Protein AF-0000000065821655 (afdb_homodimer)

Radius of gyration: 26.46 Å; Cα contacts (8 Å, |Δi|>4): 472; chains: 2; bounding box: 82×73×40 Å

GO terms:
  GO:0005576 extracellular region (C, EXP)

Structure (mmCIF, N/CA/C/O backbone):
data_AF-0000000065821655-model_v1
#
loop_
_entity.id
_entity.type
_entity.pdbx_description
1 polymer Conopressin-conophysin
#
loop_
_atom_site.group_PDB
_atom_site.id
_atom_site.type_symbol
_atom_site.label_atom_id
_atom_site.label_alt_id
_atom_site.label_comp_id
_atom_site.label_asym_id
_atom_site.label_entity_id
_atom_site.label_seq_id
_atom_site.pdbx_PDB_ins_code
_atom_site.Cartn_x
_atom_site.Cartn_y
_atom_site.Cartn_z
_atom_site.occupancy
_atom_site.B_iso_or_equiv
_atom_site.auth_seq_id
_atom_site.auth_comp_id
_atom_site.auth_asym_id
_atom_site.auth_atom_id
_atom_site.pdbx_PDB_model_num
ATOM 1 N N . MET A 1 1 ? -68.562 4.75 9.422 1 30.3 1 MET A N 1
ATOM 2 C CA . MET A 1 1 ? -67.375 4.035 9.93 1 30.3 1 MET A CA 1
ATOM 3 C C . MET A 1 1 ? -66.312 3.979 8.875 1 30.3 1 MET A C 1
ATOM 5 O O . MET A 1 1 ? -65.25 3.41 9.125 1 30.3 1 MET A O 1
ATOM 9 N N . THR A 1 2 ? -66.5 4.43 7.652 1 43.16 2 THR A N 1
ATOM 10 C CA . THR A 1 2 ? -65.625 4.098 6.578 1 43.16 2 THR A CA 1
ATOM 11 C C . THR A 1 2 ? -64.438 5.078 6.547 1 43.16 2 THR A C 1
ATOM 13 O O . THR A 1 2 ? -63.469 4.883 5.797 1 43.16 2 THR A O 1
ATOM 16 N N . ARG A 1 3 ? -64.625 6.242 7.199 1 43.28 3 ARG A N 1
ATOM 17 C CA . ARG A 1 3 ? -63.562 7.242 6.992 1 43.28 3 ARG A CA 1
ATOM 18 C C . ARG A 1 3 ? -62.312 6.895 7.777 1 43.28 3 ARG A C 1
ATOM 20 O O . ARG A 1 3 ? -61.312 7.621 7.727 1 43.28 3 ARG A O 1
ATOM 27 N N . SER A 1 4 ? -62.375 5.809 8.625 1 43.66 4 SER A N 1
ATOM 28 C CA . SER A 1 4 ? -61.281 5.676 9.578 1 43.66 4 SER A CA 1
ATOM 29 C C . SER A 1 4 ? -60.094 4.957 8.961 1 43.66 4 SER A C 1
ATOM 31 O O . SER A 1 4 ? -59 4.961 9.516 1 43.66 4 SER A O 1
ATOM 33 N N . ALA A 1 5 ? -60.312 4.258 7.824 1 49.78 5 ALA A N 1
ATOM 34 C CA . ALA A 1 5 ? -59.25 3.377 7.379 1 49.78 5 ALA A CA 1
ATOM 35 C C . ALA A 1 5 ? -58.156 4.16 6.629 1 49.78 5 ALA A C 1
ATOM 37 O O . ALA A 1 5 ? -57.031 3.707 6.52 1 49.78 5 ALA A O 1
ATOM 38 N N . MET A 1 6 ? -58.562 5.219 5.938 1 48.69 6 MET A N 1
ATOM 39 C CA . MET A 1 6 ? -57.625 5.898 5.078 1 48.69 6 MET A CA 1
ATOM 40 C C . MET A 1 6 ? -56.594 6.672 5.906 1 48.69 6 MET A C 1
ATOM 42 O O . MET A 1 6 ? -55.531 7.039 5.402 1 48.69 6 MET A O 1
ATOM 46 N N . GLN A 1 7 ? -56.969 6.895 7.234 1 53.97 7 GLN A N 1
ATOM 47 C CA . GLN A 1 7 ? -56.125 7.797 8 1 53.97 7 GLN A CA 1
ATOM 48 C C . GLN A 1 7 ? -54.906 7.074 8.531 1 53.97 7 GLN A C 1
ATOM 50 O O . GLN A 1 7 ? -53.875 7.699 8.781 1 53.97 7 GLN A O 1
ATOM 55 N N . MET A 1 8 ? -55 5.703 8.578 1 58.31 8 MET A N 1
ATOM 56 C CA . MET A 1 8 ? -53.844 5.027 9.211 1 58.31 8 MET A CA 1
ATOM 57 C C . MET A 1 8 ? -52.656 4.949 8.258 1 58.31 8 MET A C 1
ATOM 59 O O . MET A 1 8 ? -51.531 4.871 8.703 1 58.31 8 MET A O 1
ATOM 63 N N . GLY A 1 9 ? -53.094 5.043 6.98 1 58.16 9 GLY A N 1
ATOM 64 C CA . GLY A 1 9 ? -52.031 4.859 6.02 1 58.16 9 GLY A CA 1
ATOM 65 C C . GLY A 1 9 ? -51.094 6.055 5.93 1 58.16 9 GLY A C 1
ATOM 66 O O . GLY A 1 9 ? -49.875 5.891 5.777 1 58.16 9 GLY A O 1
ATOM 67 N N . ARG A 1 10 ? -51.656 7.25 6.078 1 64.19 10 ARG A N 1
ATOM 68 C CA . ARG A 1 10 ? -50.875 8.453 5.895 1 64.19 10 ARG A CA 1
ATOM 69 C C . ARG A 1 10 ? -49.938 8.68 7.078 1 64.19 10 ARG A C 1
ATOM 71 O O . ARG A 1 10 ? -48.781 9.055 6.902 1 64.19 10 ARG A O 1
ATOM 78 N N . LEU A 1 11 ? -50.312 8.203 8.312 1 66.5 11 LEU A N 1
ATOM 79 C CA . LEU A 1 11 ? -49.5 8.422 9.5 1 66.5 11 LEU A CA 1
ATOM 80 C C . LEU A 1 11 ? -48.344 7.453 9.539 1 66.5 11 LEU A C 1
ATOM 82 O O . LEU A 1 11 ? -47.219 7.84 9.898 1 66.5 11 LEU A O 1
ATOM 86 N N . THR A 1 12 ? -48.625 6.242 9.016 1 66.62 12 THR A N 1
ATOM 87 C CA . THR A 1 12 ? -47.531 5.262 8.992 1 66.62 12 THR A CA 1
ATOM 88 C C . THR A 1 12 ? -46.531 5.605 7.91 1 66.62 12 THR A C 1
ATOM 90 O O . THR A 1 12 ? -45.312 5.402 8.094 1 66.62 12 THR A O 1
ATOM 93 N N . LEU A 1 13 ? -47.062 6.258 6.828 1 64.12 13 LEU A N 1
ATOM 94 C CA . LEU A 1 13 ? -46.125 6.637 5.754 1 64.12 13 LEU A CA 1
ATOM 95 C C . LEU A 1 13 ? -45.25 7.801 6.18 1 64.12 13 LEU A C 1
ATOM 97 O O . LEU A 1 13 ? -44.031 7.797 5.91 1 64.12 13 LEU A O 1
ATOM 101 N N . VAL A 1 14 ? -45.75 8.797 6.961 1 69.69 14 VAL A N 1
ATOM 102 C CA . VAL A 1 14 ? -45 9.945 7.426 1 69.69 14 VAL A CA 1
ATOM 103 C C . VAL A 1 14 ? -43.969 9.492 8.484 1 69.69 14 VAL A C 1
ATOM 105 O O . VAL A 1 14 ? -42.812 9.922 8.469 1 69.69 14 VAL A O 1
ATOM 108 N N . LEU A 1 15 ? -44.375 8.516 9.266 1 69.06 15 LEU A N 1
ATOM 109 C CA . LEU A 1 15 ? -43.469 8.031 10.297 1 69.06 15 LEU A CA 1
ATOM 110 C C . LEU A 1 15 ? -42.312 7.234 9.688 1 69.06 15 LEU A C 1
ATOM 112 O O . LEU A 1 15 ? -41.188 7.352 10.125 1 69.06 15 LEU A O 1
ATOM 116 N N . CYS A 1 16 ? -42.625 6.496 8.625 1 64.62 16 CYS A N 1
ATOM 117 C CA . CYS A 1 16 ? -41.625 5.715 7.941 1 64.62 16 CYS A CA 1
ATOM 118 C C . CYS A 1 16 ? -40.625 6.621 7.203 1 64.62 16 CYS A C 1
ATOM 120 O O . CYS A 1 16 ? -39.438 6.379 7.211 1 64.62 16 CYS A O 1
ATOM 122 N N . LEU A 1 17 ? -41.188 7.711 6.594 1 65.38 17 LEU A N 1
ATOM 123 C CA . LEU A 1 17 ? -40.344 8.664 5.895 1 65.38 17 LEU A CA 1
ATOM 124 C C . LEU A 1 17 ? -39.438 9.422 6.875 1 65.38 17 LEU A C 1
ATOM 126 O O . LEU A 1 17 ? -38.281 9.648 6.609 1 65.38 17 LEU A O 1
ATOM 130 N N . LEU A 1 18 ? -39.969 9.688 8.078 1 65.88 18 LEU A N 1
ATOM 131 C CA . LEU A 1 18 ? -39.156 10.375 9.094 1 65.88 18 LEU A CA 1
ATOM 132 C C . LEU A 1 18 ? -38.062 9.461 9.641 1 65.88 18 LEU A C 1
ATOM 134 O O . LEU A 1 18 ? -36.938 9.906 9.852 1 65.88 18 LEU A O 1
ATOM 138 N N . LEU A 1 19 ? -38.375 8.188 9.719 1 61.69 19 LEU A N 1
ATOM 139 C CA . LEU A 1 19 ? -37.344 7.258 10.195 1 61.69 19 LEU A CA 1
ATOM 140 C C . LEU A 1 19 ? -36.25 7.094 9.156 1 61.69 19 LEU A C 1
ATOM 142 O O . LEU A 1 19 ? -35.062 7.004 9.508 1 61.69 19 LEU A O 1
ATOM 146 N N . LEU A 1 20 ? -36.625 7.137 7.848 1 60.34 20 LEU A N 1
ATOM 147 C CA . LEU A 1 20 ? -35.625 7.023 6.789 1 60.34 20 LEU A CA 1
ATOM 148 C C . LEU A 1 20 ? -34.719 8.234 6.777 1 60.34 20 LEU A C 1
ATOM 150 O O . LEU A 1 20 ? -33.5 8.102 6.566 1 60.34 20 LEU A O 1
ATOM 154 N N . LEU A 1 21 ? -35.219 9.445 7.078 1 59.84 21 LEU A N 1
ATOM 155 C CA . LEU A 1 21 ? -34.375 10.633 7.125 1 59.84 21 LEU A CA 1
ATOM 156 C C . LEU A 1 21 ? -33.438 10.586 8.32 1 59.84 21 LEU A C 1
ATOM 158 O O . LEU A 1 21 ? -32.281 11.008 8.219 1 59.84 21 LEU A O 1
ATOM 162 N N . LEU A 1 22 ? -33.812 9.984 9.422 1 56.25 22 LEU A N 1
ATOM 163 C CA . LEU A 1 22 ? -32.969 9.938 10.594 1 56.25 22 LEU A CA 1
ATOM 164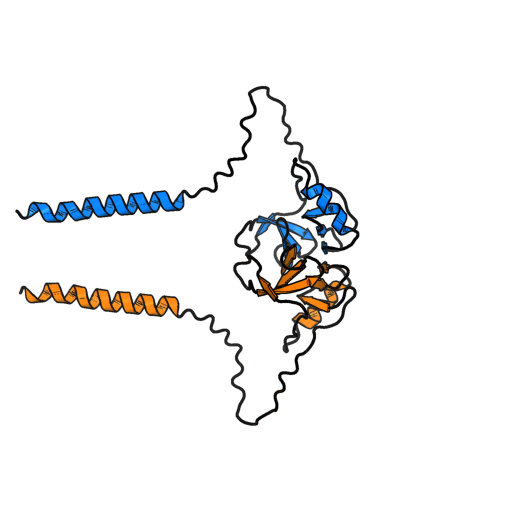 C C . LEU A 1 22 ? -31.797 8.984 10.375 1 56.25 22 LEU A C 1
ATOM 166 O O . LEU A 1 22 ? -30.688 9.211 10.875 1 56.25 22 LEU A O 1
ATOM 170 N N . LEU A 1 23 ? -32.031 7.871 9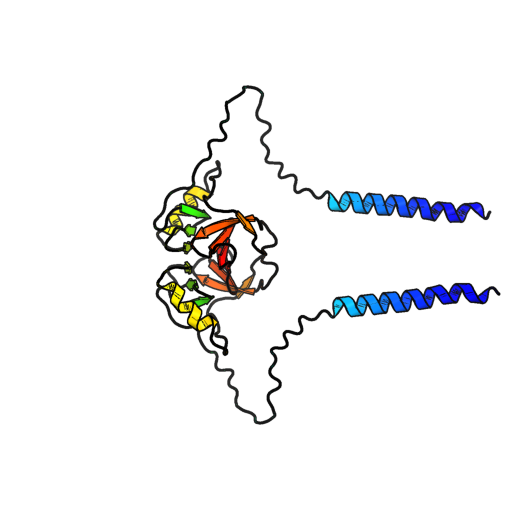.633 1 50.88 23 LEU A N 1
ATOM 171 C CA . LEU A 1 23 ? -30.953 6.914 9.43 1 50.88 23 LEU A CA 1
ATOM 172 C C . LEU A 1 23 ? -29.859 7.508 8.539 1 50.88 23 LEU A C 1
ATOM 174 O O . LEU A 1 23 ? -28.703 7.102 8.617 1 50.88 23 LEU A O 1
ATOM 178 N N . THR A 1 24 ? -30.172 8.422 7.594 1 46.88 24 THR A N 1
ATOM 179 C CA . THR A 1 24 ? -29.109 8.93 6.719 1 46.88 24 THR A CA 1
ATOM 180 C C . THR A 1 24 ? -28.234 9.938 7.449 1 46.88 24 THR A C 1
ATOM 182 O O . THR A 1 24 ? -27.141 10.258 6.996 1 46.88 24 THR A O 1
ATOM 185 N N . THR A 1 25 ? -28.797 10.594 8.453 1 44.75 25 THR A N 1
ATOM 186 C CA . THR A 1 25 ? -27.922 11.625 8.977 1 44.75 25 THR A CA 1
ATOM 187 C C . THR A 1 25 ? -26.859 11.023 9.898 1 44.75 25 THR A C 1
ATOM 189 O O . THR A 1 25 ? -27.016 11.055 11.125 1 44.75 25 THR A O 1
ATOM 192 N N . GLN A 1 26 ? -26.516 9.773 9.727 1 39.34 26 GLN A N 1
ATOM 193 C CA . GLN A 1 26 ? -25.406 9.375 10.578 1 39.34 26 GLN A CA 1
ATOM 194 C C . GLN A 1 26 ? -24.141 10.172 10.234 1 39.34 26 GLN A C 1
ATOM 196 O O . GLN A 1 26 ? -23.406 9.812 9.312 1 39.34 26 GLN A O 1
ATOM 201 N N . ALA A 1 27 ? -24.297 11.453 9.984 1 33.31 27 ALA A N 1
ATOM 202 C CA . ALA A 1 27 ? -23.047 12.18 9.789 1 33.31 27 ALA A CA 1
ATOM 203 C C . ALA A 1 27 ? -22.094 11.93 10.945 1 33.31 27 ALA A C 1
ATOM 205 O O . ALA A 1 27 ? -22.516 11.797 12.094 1 33.31 27 ALA A O 1
ATOM 206 N N . CYS A 1 28 ? -21.078 11.039 10.664 1 37.16 28 CYS A N 1
ATOM 207 C CA . CYS A 1 28 ? -19.891 10.969 11.516 1 37.16 28 CYS A CA 1
ATOM 208 C C . CYS A 1 28 ? -19.5 12.352 12.008 1 37.16 28 CYS A C 1
ATOM 210 O O . CYS A 1 28 ? -19.094 13.203 11.211 1 37.16 28 CYS A O 1
ATOM 212 N N . PHE A 1 29 ? -20.312 13.031 12.773 1 30.86 29 PHE A N 1
ATOM 213 C CA . PHE A 1 29 ? -19.828 14.234 13.445 1 30.86 29 PHE A CA 1
ATOM 214 C C . PHE A 1 29 ? -18.469 14.008 14.078 1 30.86 29 PHE A C 1
ATOM 216 O O . PHE A 1 29 ? -18.328 13.242 15.031 1 30.86 29 PHE A O 1
ATOM 223 N N . ILE A 1 30 ? -17.391 13.781 13.242 1 34.38 30 ILE A N 1
ATOM 224 C CA . ILE A 1 30 ? -16.109 13.93 13.922 1 34.38 30 ILE A CA 1
ATOM 225 C C . ILE A 1 30 ? -16.109 15.195 14.766 1 34.38 30 ILE A C 1
ATOM 227 O O . ILE A 1 30 ? -16.422 16.281 14.266 1 34.38 30 ILE A O 1
ATOM 231 N N . ARG A 1 31 ? -16.578 15.125 15.93 1 33.25 31 ARG A N 1
ATOM 232 C CA . ARG A 1 31 ? -16.641 16.078 17.031 1 33.25 31 ARG A CA 1
ATOM 233 C C . ARG A 1 31 ? -15.25 16.609 17.359 1 33.25 31 ARG A C 1
ATOM 235 O O . ARG A 1 31 ? -15.094 17.422 18.297 1 33.25 31 ARG A O 1
ATOM 242 N N . ASN A 1 32 ? -14.203 16.047 16.766 1 34.41 32 ASN A N 1
ATOM 243 C CA . ASN A 1 32 ? -13 16.562 17.422 1 34.41 32 ASN A CA 1
ATOM 244 C C . ASN A 1 32 ? -12.812 18.047 17.172 1 34.41 32 ASN A C 1
ATOM 246 O O . ASN A 1 32 ? -11.805 18.469 16.609 1 34.41 32 ASN A O 1
ATOM 250 N N . CYS A 1 33 ? -13.867 18.703 16.594 1 34.72 33 CYS A N 1
ATOM 251 C CA . CYS A 1 33 ? -13.578 20.125 16.422 1 34.72 33 CYS A CA 1
ATOM 252 C C . CYS A 1 33 ? -13.312 20.797 17.766 1 34.72 33 CYS A C 1
ATOM 254 O O . CYS A 1 33 ? -14.172 20.781 18.641 1 34.72 33 CYS A O 1
ATOM 256 N N . PRO A 1 34 ? -12.062 20.938 18.312 1 34.47 34 PRO A N 1
ATOM 257 C CA . PRO A 1 34 ? -11.93 21.781 19.5 1 34.47 34 PRO A CA 1
ATOM 258 C C . PRO A 1 34 ? -12.562 23.156 19.312 1 34.47 34 PRO A C 1
ATOM 260 O O . PRO A 1 34 ? -12.656 23.656 18.203 1 34.47 34 PRO A O 1
ATOM 263 N N . LYS A 1 35 ? -13.547 23.656 20.016 1 34.38 35 LYS A N 1
ATOM 264 C CA . LYS A 1 35 ? -14.227 24.938 20.062 1 34.38 35 LYS A CA 1
ATOM 265 C C . LYS A 1 35 ? -13.234 26.094 20.219 1 34.38 35 LYS A C 1
ATOM 267 O O . LYS A 1 35 ? -13.586 27.172 20.688 1 34.38 35 LYS A O 1
ATOM 272 N N . GLY A 1 36 ? -11.93 26.094 20 1 36 36 GLY A N 1
ATOM 273 C CA . GLY A 1 36 ? -11.211 27.234 20.531 1 36 36 GLY A CA 1
ATOM 274 C C . GLY A 1 36 ? -11.758 28.562 20.031 1 36 36 GLY A C 1
ATOM 275 O O . GLY A 1 36 ? -12.492 28.609 19.047 1 36 36 GLY A O 1
ATOM 276 N N . GLY A 1 37 ? -11.781 29.703 20.953 1 36.44 37 GLY A N 1
ATOM 277 C CA . GLY A 1 37 ? -12.164 31.094 21.141 1 36.44 37 GLY A CA 1
ATOM 278 C C . GLY A 1 37 ? -11.805 31.984 19.969 1 36.44 37 GLY A C 1
ATOM 279 O O . GLY A 1 37 ? -11.039 31.578 19.078 1 36.44 37 GLY A O 1
ATOM 280 N N . LYS A 1 38 ? -12.156 33.562 19.906 1 36.31 38 LYS A N 1
ATOM 281 C CA . LYS A 1 38 ? -12.25 34.75 19.078 1 36.31 38 LYS A CA 1
ATOM 282 C C . LYS A 1 38 ? -10.875 35.156 18.531 1 36.31 38 LYS A C 1
ATOM 284 O O . LYS A 1 38 ? -10.766 36.125 17.781 1 36.31 38 LYS A O 1
ATOM 289 N N . ARG A 1 39 ? -9.953 35.25 19.422 1 39.44 39 ARG A N 1
ATOM 290 C CA . ARG A 1 39 ? -8.789 35.969 18.906 1 39.44 39 ARG A CA 1
ATOM 291 C C . ARG A 1 39 ? -8.383 35.438 17.547 1 39.44 39 ARG A C 1
ATOM 293 O O . ARG A 1 39 ? -8.43 34.219 17.297 1 39.44 39 ARG A O 1
ATOM 300 N N . ASP A 1 40 ? -8.672 36.188 16.469 1 36.97 40 ASP A N 1
ATOM 301 C CA . ASP A 1 40 ? -8.148 36.094 15.109 1 36.97 40 ASP A CA 1
ATOM 302 C C . ASP A 1 40 ? -6.773 35.438 15.102 1 36.97 40 ASP A C 1
ATOM 304 O O . ASP A 1 40 ? -5.75 36.094 15.234 1 36.97 40 ASP A O 1
ATOM 308 N N . VAL A 1 41 ? -6.445 34.719 16.031 1 38.47 41 VAL A N 1
ATOM 309 C CA . VAL A 1 41 ? -5.199 34.031 15.648 1 38.47 41 VAL A CA 1
ATOM 310 C C . VAL A 1 41 ? -5.195 33.75 14.148 1 38.47 41 VAL A C 1
ATOM 312 O O . VAL A 1 41 ? -6.195 33.312 13.594 1 38.47 41 VAL A O 1
ATOM 315 N N . ASP A 1 42 ? -4.812 34.75 13.188 1 37.12 42 ASP A N 1
ATOM 316 C CA . ASP A 1 42 ? -4.242 34.312 11.914 1 37.12 42 ASP A CA 1
ATOM 317 C C . ASP A 1 42 ? -3.936 32.812 11.945 1 37.12 42 ASP A C 1
ATOM 319 O O . ASP A 1 42 ? -2.854 32.406 12.367 1 37.12 42 ASP A O 1
ATOM 323 N N . GLU A 1 43 ? -4.578 32.156 12.531 1 44.75 43 GLU A N 1
ATOM 324 C CA . GLU A 1 43 ? -4.461 30.688 12.469 1 44.75 43 GLU A CA 1
ATOM 325 C C . GLU A 1 43 ? -4.133 30.219 11.055 1 44.75 43 GLU A C 1
ATOM 327 O O . GLU A 1 43 ? -5.031 30.016 10.242 1 44.75 43 GLU A O 1
ATOM 332 N N . ARG A 1 44 ? -3.543 31.109 10.258 1 43.69 44 ARG A N 1
ATOM 333 C CA . ARG A 1 44 ? -2.805 30.578 9.109 1 43.69 44 ARG A CA 1
ATOM 334 C C . ARG A 1 44 ? -2.652 29.062 9.203 1 43.69 44 ARG A C 1
ATOM 336 O O . ARG A 1 44 ? -1.903 28.562 10.039 1 43.69 44 ARG A O 1
ATOM 343 N N . TYR A 1 45 ? -3.637 28.359 9.305 1 49.22 45 TYR A N 1
ATOM 344 C CA . TYR A 1 45 ? -3.635 26.906 9.141 1 49.22 45 TYR A CA 1
ATOM 345 C C . TYR A 1 45 ? -2.355 26.438 8.461 1 49.22 45 TYR A C 1
ATOM 347 O O . TYR A 1 45 ? -2.189 26.609 7.25 1 49.22 45 TYR A O 1
ATOM 355 N N . LEU A 1 46 ? -1.332 26.875 9.039 1 56.34 46 LEU A N 1
ATOM 356 C CA . LEU A 1 46 ? 0.021 26.5 8.633 1 56.34 46 LEU A CA 1
ATOM 357 C C . LEU A 1 46 ? 0.058 25.094 8.078 1 56.34 46 LEU A C 1
ATOM 359 O O . LEU A 1 46 ? -0.333 24.141 8.758 1 56.34 46 LEU A O 1
ATOM 363 N N . PHE A 1 47 ? -0.266 25.016 6.898 1 76.81 47 PHE A N 1
ATOM 364 C CA . PHE A 1 47 ? 0.033 23.797 6.145 1 76.81 47 PHE A CA 1
ATOM 365 C C . PHE A 1 47 ? 1.369 23.203 6.578 1 76.81 47 PHE A C 1
ATOM 367 O O . PHE A 1 47 ? 2.408 23.859 6.477 1 76.81 47 PHE A O 1
ATOM 374 N N . LYS A 1 48 ? 1.273 22.281 7.578 1 90.31 48 LYS A N 1
ATOM 375 C CA . LYS A 1 48 ? 2.496 21.547 7.898 1 90.31 48 LYS A CA 1
ATOM 376 C C . LYS A 1 48 ? 2.75 20.438 6.883 1 90.31 48 LYS A C 1
ATOM 378 O O . LYS A 1 48 ? 1.9 19.562 6.676 1 90.31 48 LYS A O 1
ATOM 383 N N . ALA A 1 49 ? 3.871 20.578 6.25 1 93.62 49 ALA A N 1
ATOM 384 C CA . ALA A 1 49 ? 4.27 19.5 5.348 1 93.62 49 ALA A CA 1
ATOM 385 C C . ALA A 1 49 ? 4.723 18.266 6.129 1 93.62 49 ALA A C 1
ATOM 387 O O . ALA A 1 49 ? 5.273 18.391 7.223 1 93.62 49 ALA A O 1
ATOM 388 N N . CYS A 1 50 ? 4.496 17.203 5.523 1 96.81 50 CYS A N 1
ATOM 389 C CA . CYS A 1 50 ? 4.93 15.984 6.184 1 96.81 50 CYS A CA 1
ATOM 390 C C . CYS A 1 50 ? 6.449 15.883 6.219 1 96.81 50 CYS A C 1
ATOM 392 O O . CYS A 1 50 ? 7.133 16.516 5.41 1 96.81 50 CYS A O 1
ATOM 394 N N . MET A 1 51 ? 6.922 15.117 7.062 1 97 51 MET A N 1
ATOM 395 C CA . MET A 1 51 ? 8.359 14.906 7.219 1 97 51 MET A CA 1
ATOM 396 C C . MET A 1 51 ? 8.961 14.328 5.941 1 97 51 MET A C 1
ATOM 398 O O . MET A 1 51 ? 8.344 13.508 5.27 1 97 51 MET A O 1
ATOM 402 N N . SER A 1 52 ? 10.242 14.75 5.676 1 97.75 52 SER A N 1
ATOM 403 C CA . SER A 1 52 ? 10.977 14.156 4.566 1 97.75 52 SER A CA 1
ATOM 404 C C . SER A 1 52 ? 11.539 12.789 4.945 1 97.75 52 SER A C 1
ATOM 406 O O . SER A 1 52 ? 11.852 12.539 6.109 1 97.75 52 SER A O 1
ATOM 408 N N . CYS A 1 53 ? 11.625 11.953 3.854 1 97.62 53 CYS A N 1
ATOM 409 C CA . CYS A 1 53 ? 12.219 10.633 4.039 1 97.62 53 CYS A CA 1
ATOM 410 C C . CYS A 1 53 ? 13.016 10.211 2.812 1 97.62 53 CYS A C 1
ATOM 412 O O . CYS A 1 53 ? 13.25 11.016 1.911 1 97.62 53 CYS A O 1
ATOM 414 N N . SER A 1 54 ? 13.445 8.93 2.836 1 96.62 54 SER A N 1
ATOM 415 C CA . SER A 1 54 ? 14.406 8.438 1.853 1 96.62 54 SER A CA 1
ATOM 416 C C . SER A 1 54 ? 13.867 8.586 0.433 1 96.62 54 SER A C 1
ATOM 418 O O . SER A 1 54 ? 14.609 8.961 -0.479 1 96.62 54 SER A O 1
ATOM 420 N N . PHE A 1 55 ? 12.594 8.375 0.208 1 97.5 55 PHE A N 1
ATOM 421 C CA . PHE A 1 55 ? 12.039 8.406 -1.141 1 97.5 55 PHE A CA 1
ATOM 422 C C . PHE A 1 55 ? 11.398 9.766 -1.432 1 97.5 55 PHE A C 1
ATOM 424 O O . PHE A 1 55 ? 11.164 10.109 -2.592 1 97.5 55 PHE A O 1
ATOM 431 N N . GLY A 1 56 ? 11.102 10.539 -0.308 1 98.38 56 GLY A N 1
ATOM 432 C CA . GLY A 1 56 ? 10.453 11.828 -0.519 1 98.38 56 GLY A CA 1
ATOM 433 C C . GLY A 1 56 ? 9.758 12.352 0.721 1 98.38 56 GLY A C 1
ATOM 434 O O . GLY A 1 56 ? 10.352 13.094 1.507 1 98.38 56 GLY A O 1
ATOM 435 N N . GLN A 1 57 ? 8.539 11.875 0.986 1 98.44 57 GLN A N 1
ATOM 436 C CA . GLN A 1 57 ? 7.777 12.336 2.139 1 98.44 57 GLN A CA 1
ATOM 437 C C . GLN A 1 57 ? 7.09 11.172 2.848 1 98.44 57 GLN A C 1
ATOM 439 O O . GLN A 1 57 ? 6.746 10.172 2.217 1 98.44 57 GLN A O 1
ATOM 444 N N . CYS A 1 58 ? 6.883 11.32 4.078 1 98.69 58 CYS A N 1
ATOM 445 C CA . CYS A 1 58 ? 6.039 10.383 4.82 1 98.69 58 CYS A CA 1
ATOM 446 C C . CYS A 1 58 ? 4.574 10.555 4.441 1 98.69 58 CYS A C 1
ATOM 448 O O . CYS A 1 58 ? 4.047 11.672 4.465 1 98.69 58 CYS A O 1
ATOM 450 N N . VAL A 1 59 ? 3.924 9.469 4.156 1 98.19 59 VAL A N 1
ATOM 451 C CA . VAL A 1 59 ? 2.545 9.617 3.701 1 98.19 59 VAL A CA 1
ATOM 452 C C . VAL A 1 59 ? 1.611 8.828 4.617 1 98.19 59 VAL A C 1
ATOM 454 O O . VAL A 1 59 ? 0.392 8.836 4.434 1 98.19 59 VAL A O 1
ATOM 457 N N . GLY A 1 60 ? 2.102 8.125 5.531 1 96.94 60 GLY A N 1
ATOM 458 C CA . GLY A 1 60 ? 1.445 7.309 6.535 1 96.94 60 GLY A CA 1
ATOM 459 C C . GLY A 1 60 ? 2.412 6.691 7.531 1 96.94 60 GLY A C 1
ATOM 460 O O . GLY A 1 60 ? 3.625 6.895 7.43 1 96.94 60 GLY A O 1
ATOM 461 N N . PRO A 1 61 ? 1.82 5.984 8.477 1 97.44 61 PRO A N 1
ATOM 462 C CA . PRO A 1 61 ? 2.74 5.324 9.398 1 97.44 61 PRO A CA 1
ATOM 463 C C . PRO A 1 61 ? 3.643 4.301 8.711 1 97.44 61 PRO A C 1
ATOM 465 O O . PRO A 1 61 ? 3.152 3.318 8.148 1 97.44 61 PRO A O 1
ATOM 468 N N . ARG A 1 62 ? 4.914 4.578 8.703 1 98.38 62 ARG A N 1
ATOM 469 C CA . ARG A 1 62 ? 5.918 3.67 8.156 1 98.38 62 ARG A CA 1
ATOM 470 C C . ARG A 1 62 ? 5.816 3.598 6.633 1 98.38 62 ARG A C 1
ATOM 472 O O . ARG A 1 62 ? 6.078 2.551 6.039 1 98.38 62 ARG A O 1
ATOM 479 N N . ILE A 1 63 ? 5.336 4.594 6.043 1 98.75 63 ILE A N 1
ATOM 480 C CA . ILE A 1 63 ? 5.215 4.664 4.594 1 98.75 63 ILE A CA 1
ATOM 481 C C . ILE A 1 63 ? 5.949 5.898 4.07 1 98.75 63 ILE A C 1
ATOM 483 O O . ILE A 1 63 ? 5.629 7.023 4.457 1 98.75 63 ILE A O 1
ATOM 487 N N . CYS A 1 64 ? 6.898 5.703 3.23 1 98.88 64 CYS A N 1
ATOM 488 C CA . CYS A 1 64 ? 7.688 6.766 2.619 1 98.88 64 CYS A CA 1
ATOM 489 C C . CYS A 1 64 ? 7.586 6.715 1.099 1 98.88 64 CYS A C 1
ATOM 491 O O . CYS A 1 64 ? 7.871 5.684 0.489 1 98.88 64 CYS A O 1
ATOM 493 N N . CYS A 1 65 ? 7.223 7.859 0.467 1 98.88 65 CYS A N 1
ATOM 494 C CA . CYS A 1 65 ? 7.023 7.859 -0.978 1 98.88 65 CYS A CA 1
ATOM 495 C C . CYS A 1 65 ? 7.637 9.102 -1.612 1 98.88 65 CYS A C 1
ATOM 497 O O . CYS A 1 65 ? 7.852 10.109 -0.936 1 98.88 65 CYS A O 1
ATOM 499 N N . GLY A 1 66 ? 7.898 8.953 -2.879 1 98.56 66 GLY A N 1
ATOM 500 C CA . GLY A 1 66 ? 8.406 10.016 -3.732 1 98.56 66 GLY A CA 1
ATOM 501 C C . GLY A 1 66 ? 8.523 9.609 -5.188 1 98.56 66 GLY A C 1
ATOM 502 O O . GLY A 1 66 ? 7.887 8.648 -5.621 1 98.56 66 GLY A O 1
ATOM 503 N N . PRO A 1 67 ? 9.242 10.328 -5.953 1 97.81 67 PRO A N 1
ATOM 504 C CA . PRO A 1 67 ? 9.328 10.078 -7.391 1 97.81 67 PRO A CA 1
ATOM 505 C C . PRO A 1 67 ? 9.836 8.672 -7.715 1 97.81 67 PRO A C 1
ATOM 507 O O . PRO A 1 67 ? 9.523 8.133 -8.781 1 97.81 67 PRO A O 1
ATOM 510 N N . ARG A 1 68 ? 10.523 8.047 -6.801 1 97.94 68 ARG A N 1
ATOM 511 C CA . ARG A 1 68 ? 11.133 6.742 -7.055 1 97.94 68 ARG A CA 1
ATOM 512 C C . ARG A 1 68 ? 10.211 5.609 -6.605 1 97.94 68 ARG A C 1
ATOM 514 O O . ARG A 1 68 ? 10.578 4.438 -6.676 1 97.94 68 ARG A O 1
ATOM 521 N N . GLY A 1 69 ? 9.062 5.926 -6.145 1 98.75 69 GLY A N 1
ATOM 522 C CA . GLY A 1 69 ? 8.141 4.93 -5.629 1 98.75 69 GLY A CA 1
ATOM 523 C C . GLY A 1 69 ? 7.891 5.062 -4.141 1 98.75 69 GLY A C 1
ATOM 524 O O . GLY A 1 69 ? 8.039 6.148 -3.574 1 98.75 69 GLY A O 1
ATOM 525 N N . CYS A 1 70 ? 7.461 3.922 -3.561 1 98.88 70 CYS A N 1
ATOM 526 C CA . CYS A 1 70 ? 7.16 3.938 -2.133 1 98.88 70 CYS A CA 1
ATOM 527 C C . CYS A 1 70 ? 7.82 2.762 -1.424 1 98.88 70 CYS A C 1
ATO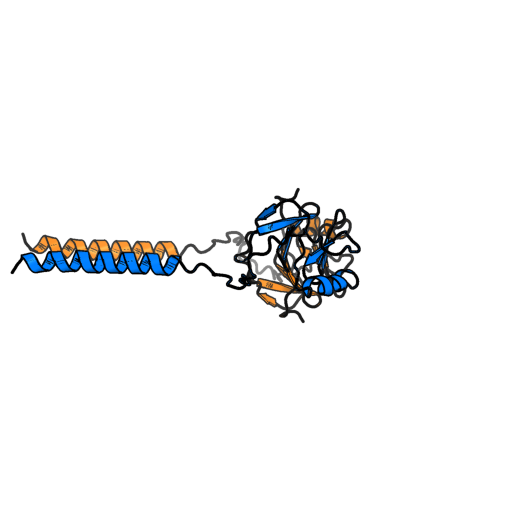M 529 O O . CYS A 1 70 ? 8.031 1.706 -2.025 1 98.88 70 CYS A O 1
ATOM 531 N N . GLU A 1 71 ? 8.141 2.93 -0.204 1 98.81 71 GLU A N 1
ATOM 532 C CA . GLU A 1 71 ? 8.547 1.859 0.703 1 98.81 71 GLU A CA 1
ATOM 533 C C . GLU A 1 71 ? 7.656 1.826 1.944 1 98.81 71 GLU A C 1
ATOM 535 O O . GLU A 1 71 ? 7.25 2.873 2.451 1 98.81 71 GLU A O 1
ATOM 540 N N . MET A 1 72 ? 7.371 0.683 2.408 1 98.81 72 MET A N 1
ATOM 541 C CA . MET A 1 72 ? 6.516 0.453 3.566 1 98.81 72 MET A CA 1
ATOM 542 C C . MET A 1 72 ? 7.168 -0.516 4.547 1 98.81 72 MET A C 1
ATOM 544 O O . MET A 1 72 ? 7.625 -1.59 4.148 1 98.81 72 MET A O 1
ATOM 548 N N . GLY A 1 73 ? 7.246 -0.159 5.738 1 98.69 73 GLY A N 1
ATOM 549 C CA . GLY A 1 73 ? 7.699 -1.066 6.781 1 98.69 73 GLY A CA 1
ATOM 550 C C . GLY A 1 73 ? 9.195 -1.319 6.742 1 98.69 73 GLY A C 1
ATOM 551 O O . GLY A 1 73 ? 9.695 -2.236 7.398 1 98.69 73 GLY A O 1
ATOM 552 N N . THR A 1 74 ? 9.891 -0.61 5.895 1 98.62 74 THR A N 1
ATOM 553 C CA . THR A 1 74 ? 11.344 -0.722 5.883 1 98.62 74 THR A CA 1
ATOM 554 C C . THR A 1 74 ? 11.953 0.036 7.055 1 98.62 74 THR A C 1
ATOM 556 O O . THR A 1 74 ? 11.281 0.838 7.703 1 98.62 74 THR A O 1
ATOM 559 N N . ALA A 1 75 ? 13.195 -0.229 7.293 1 97.88 75 ALA A N 1
ATOM 560 C CA . ALA A 1 75 ? 13.891 0.482 8.359 1 97.88 75 ALA A CA 1
ATOM 561 C C . ALA A 1 75 ? 13.812 1.992 8.156 1 97.88 75 ALA A C 1
ATOM 563 O O . ALA A 1 75 ? 13.617 2.746 9.117 1 97.88 75 ALA A O 1
ATOM 564 N N . GLU A 1 76 ? 13.945 2.441 6.93 1 97.06 76 GLU A N 1
ATOM 565 C CA . GLU A 1 76 ? 13.922 3.863 6.605 1 97.06 76 GLU A CA 1
ATOM 566 C C . GLU A 1 76 ? 12.516 4.441 6.762 1 97.06 76 GLU A C 1
ATOM 568 O O . GLU A 1 76 ? 12.352 5.539 7.301 1 97.06 76 GLU A O 1
ATOM 573 N N . ALA A 1 77 ? 11.516 3.686 6.344 1 98.5 77 ALA A N 1
ATOM 574 C CA . ALA A 1 77 ? 10.133 4.172 6.383 1 98.5 77 ALA A CA 1
ATOM 575 C C . ALA A 1 77 ? 9.594 4.18 7.812 1 98.5 77 ALA A C 1
ATOM 577 O O . ALA A 1 77 ? 8.602 4.848 8.102 1 98.5 77 ALA A O 1
ATOM 578 N N . ASN A 1 78 ? 10.211 3.42 8.703 1 97.81 78 ASN A N 1
ATOM 579 C CA . ASN A 1 78 ? 9.742 3.332 10.086 1 97.81 78 ASN A CA 1
ATOM 580 C C . ASN A 1 78 ? 9.797 4.688 10.781 1 97.81 78 ASN A C 1
ATOM 582 O O . ASN A 1 78 ? 9.062 4.93 11.742 1 97.81 78 ASN A O 1
ATOM 586 N N . ARG A 1 79 ? 10.609 5.539 10.297 1 97.19 79 ARG A N 1
ATOM 587 C CA . ARG A 1 79 ? 10.703 6.871 10.898 1 97.19 79 ARG A CA 1
ATOM 588 C C . ARG A 1 79 ? 9.398 7.641 10.727 1 97.19 79 ARG A C 1
ATOM 590 O O . ARG A 1 79 ? 9.109 8.555 11.5 1 97.19 79 ARG A O 1
ATOM 597 N N . CYS A 1 80 ? 8.602 7.246 9.844 1 98.25 80 CYS A N 1
ATOM 598 C CA . CYS A 1 80 ? 7.375 7.98 9.531 1 98.25 80 CYS A CA 1
ATOM 599 C C . CYS A 1 80 ? 6.324 7.762 10.609 1 98.25 80 CYS A C 1
ATOM 601 O O . CYS A 1 80 ? 5.328 8.484 10.664 1 98.25 80 CYS A O 1
ATOM 603 N N . ILE A 1 81 ? 6.578 6.844 11.523 1 97.25 81 ILE A N 1
ATOM 604 C CA . ILE A 1 81 ? 5.668 6.645 12.648 1 97.25 81 ILE A CA 1
ATOM 605 C C . ILE A 1 81 ? 5.648 7.891 13.531 1 97.25 81 ILE A C 1
ATOM 607 O O . ILE A 1 81 ? 4.625 8.219 14.133 1 97.25 81 ILE A O 1
ATOM 611 N N . GLU A 1 82 ? 6.77 8.578 13.57 1 95.88 82 GLU A N 1
ATOM 612 C CA . GLU A 1 82 ? 6.883 9.805 14.352 1 95.88 82 GLU A CA 1
ATOM 613 C C . GLU A 1 82 ? 5.895 10.859 13.875 1 95.88 82 GLU A C 1
ATOM 615 O O . GLU A 1 82 ? 5.254 11.539 14.68 1 95.88 82 GLU A O 1
ATOM 620 N N . GLU A 1 83 ? 5.852 11 12.586 1 94.06 83 GLU A N 1
ATOM 621 C CA . GLU A 1 83 ? 4.918 11.969 12.008 1 94.06 83 GLU A CA 1
ATOM 622 C C . GLU A 1 83 ? 3.473 11.586 12.312 1 94.06 83 GLU A C 1
ATOM 624 O O . GLU A 1 83 ? 2.643 12.453 12.594 1 94.06 83 GLU A O 1
ATOM 629 N N . ASP A 1 84 ? 3.213 10.375 12.32 1 90.56 84 ASP A N 1
ATOM 630 C CA . ASP A 1 84 ? 1.861 9.867 12.547 1 90.56 84 ASP A CA 1
ATOM 631 C C . ASP A 1 84 ? 1.419 10.102 13.984 1 90.56 84 ASP A C 1
ATOM 633 O O . ASP A 1 84 ? 0.223 10.219 14.266 1 90.56 84 ASP A O 1
ATOM 637 N N . GLU A 1 85 ? 2.391 10.219 14.836 1 91.88 85 GLU A N 1
ATOM 638 C CA . GLU A 1 85 ? 2.102 10.414 16.25 1 91.88 85 GLU A CA 1
ATOM 639 C C . GLU A 1 85 ? 1.976 11.898 16.594 1 91.88 85 GLU A C 1
ATOM 641 O O . GLU A 1 85 ? 1.52 12.258 17.688 1 91.88 85 GLU A O 1
ATOM 646 N N . ASP A 1 86 ? 2.305 12.742 15.695 1 90.81 86 ASP A N 1
ATOM 647 C CA . ASP A 1 86 ? 2.178 14.18 15.891 1 90.81 86 ASP A CA 1
ATOM 648 C C . ASP A 1 86 ? 0.712 14.602 15.969 1 90.81 86 ASP A C 1
ATOM 650 O O . ASP A 1 86 ? -0.086 14.242 15.102 1 90.81 86 ASP A O 1
ATOM 654 N N . PRO A 1 87 ? 0.34 15.391 16.969 1 89.88 87 PRO A N 1
ATOM 655 C CA . PRO A 1 87 ? -1.053 15.82 17.109 1 89.88 87 PRO A CA 1
ATOM 656 C C . PRO A 1 87 ? -1.486 16.781 16 1 89.88 87 PRO A C 1
ATOM 658 O O . PRO A 1 87 ? -2.682 16.922 15.734 1 89.88 87 PRO A O 1
ATOM 661 N N . ILE A 1 88 ? -0.518 17.484 15.445 1 90.38 88 ILE A N 1
ATOM 662 C CA . ILE A 1 88 ? -0.812 18.375 14.328 1 90.38 88 ILE A CA 1
ATOM 663 C C . ILE A 1 88 ? -0.667 17.609 13.008 1 90.38 88 ILE A C 1
ATOM 665 O O . ILE A 1 88 ? 0.439 17.219 12.625 1 90.38 88 ILE A O 1
ATOM 669 N N . PRO A 1 89 ? -1.668 17.359 12.383 1 90 89 PRO A N 1
ATOM 670 C CA . PRO A 1 89 ? -1.595 16.594 11.141 1 90 89 PRO A CA 1
ATOM 671 C C . PRO A 1 89 ? -0.821 17.328 10.047 1 90 89 PRO A C 1
ATOM 673 O O . PRO A 1 89 ? -0.905 18.547 9.938 1 90 89 PRO A O 1
ATOM 676 N N . CYS A 1 90 ? -0.088 16.578 9.312 1 94.19 90 CYS A N 1
ATOM 677 C CA . CYS A 1 90 ? 0.581 17.141 8.133 1 94.19 90 CYS A CA 1
ATOM 678 C C . CYS A 1 90 ? -0.262 16.938 6.883 1 94.19 90 CYS A C 1
ATOM 680 O O . CYS A 1 90 ? -1.227 16.172 6.895 1 94.19 90 CYS A O 1
ATOM 682 N N . GLN A 1 91 ? 0.095 17.688 5.891 1 93.56 91 GLN A N 1
ATOM 683 C CA . GLN A 1 91 ? -0.583 17.547 4.609 1 93.56 91 GLN A CA 1
ATOM 684 C C . GLN A 1 91 ? 0.319 16.859 3.582 1 93.56 91 GLN A C 1
ATOM 686 O O . GLN A 1 91 ? 1.385 17.375 3.244 1 93.56 91 GLN A O 1
ATOM 691 N N . VAL A 1 92 ? -0.126 15.742 3.16 1 96.44 92 VAL A N 1
ATOM 692 C CA . VAL A 1 92 ? 0.613 15.031 2.127 1 96.44 92 VAL A CA 1
ATOM 693 C C . VAL A 1 92 ? 0.517 15.781 0.804 1 96.44 92 VAL A C 1
ATOM 695 O O . VAL A 1 92 ? -0.572 16.203 0.395 1 96.44 92 VAL A O 1
ATOM 698 N N . VAL A 1 93 ? 1.665 15.945 0.195 1 96.62 93 VAL A N 1
ATOM 699 C CA . VAL A 1 93 ? 1.703 16.625 -1.091 1 96.62 93 VAL A CA 1
ATOM 700 C C . VAL A 1 93 ? 1.415 15.641 -2.217 1 96.62 93 VAL A C 1
ATOM 702 O O . VAL A 1 93 ? 2.043 14.586 -2.299 1 96.62 93 VAL A O 1
ATOM 705 N N . GLY A 1 94 ? 0.487 16 -3.08 1 97.19 94 GLY A N 1
ATOM 706 C CA . GLY A 1 94 ? 0.113 15.188 -4.227 1 97.19 94 GLY A CA 1
ATOM 707 C C . GLY A 1 94 ? -1.289 15.477 -4.73 1 97.19 94 GLY A C 1
ATOM 708 O O . GLY A 1 94 ? -2.109 16.047 -4.004 1 97.19 94 GLY A O 1
ATOM 709 N N . GLN A 1 95 ? -1.579 15.133 -5.965 1 96.5 95 GLN A N 1
ATOM 710 C CA . GLN A 1 95 ? -2.924 15.273 -6.512 1 96.5 95 GLN A CA 1
ATOM 711 C C . GLN A 1 95 ? -3.904 14.328 -5.82 1 96.5 95 GLN A C 1
ATOM 713 O O . GLN A 1 95 ? -3.543 13.211 -5.465 1 96.5 95 GLN A O 1
ATOM 718 N N . HIS A 1 96 ? -5.109 14.781 -5.711 1 95.88 96 HIS A N 1
ATOM 719 C CA . HIS A 1 96 ? -6.129 13.945 -5.09 1 95.88 96 HIS A CA 1
ATOM 720 C C . HIS A 1 96 ? -6.465 12.742 -5.973 1 95.88 96 HIS A C 1
ATOM 722 O O . HIS A 1 96 ? -6.461 12.852 -7.199 1 95.88 96 HIS A O 1
ATOM 728 N N . CYS A 1 97 ? -6.711 11.664 -5.289 1 95.5 97 CYS A N 1
ATOM 729 C CA . CYS A 1 97 ? -7.188 10.445 -5.945 1 95.5 97 CYS A CA 1
ATOM 730 C C . CYS A 1 97 ? -8.258 9.758 -5.102 1 95.5 97 CYS A C 1
ATOM 732 O O . CYS A 1 97 ? -8.391 10.047 -3.91 1 95.5 97 CYS A O 1
ATOM 734 N N . ASP A 1 98 ? -9.016 8.891 -5.754 1 89.19 98 ASP A N 1
ATOM 735 C CA . ASP A 1 98 ? -10.047 8.125 -5.055 1 89.19 98 ASP A CA 1
ATOM 736 C C . ASP A 1 98 ? -9.727 6.629 -5.086 1 89.19 98 ASP A C 1
ATOM 738 O O . ASP A 1 98 ? -9.453 6.07 -6.152 1 89.19 98 ASP A O 1
ATOM 742 N N . LEU A 1 99 ? -9.625 6.125 -3.902 1 81.69 99 LEU A N 1
ATOM 743 C CA . LEU A 1 99 ? -9.445 4.68 -3.811 1 81.69 99 LEU A CA 1
ATOM 744 C C . LEU A 1 99 ? -10.789 3.973 -3.635 1 81.69 99 LEU A C 1
ATOM 746 O O . LEU A 1 99 ? -11.766 4.59 -3.221 1 81.69 99 LEU A O 1
ATOM 750 N N . ASN A 1 100 ? -10.914 2.83 -4.195 1 67.69 100 ASN A N 1
ATOM 751 C CA . ASN A 1 100 ? -12.133 2.053 -3.967 1 67.69 100 ASN A CA 1
ATOM 752 C C . ASN A 1 100 ? -12.141 1.426 -2.574 1 67.69 100 ASN A C 1
ATOM 754 O O . ASN A 1 100 ? -12.219 0.203 -2.441 1 67.69 100 ASN A O 1
ATOM 758 N N . ASN A 1 101 ? -11.586 2.254 -1.568 1 58.28 101 ASN A N 1
ATOM 759 C CA . ASN A 1 101 ? -11.531 1.743 -0.204 1 58.28 101 ASN A CA 1
ATOM 760 C C . ASN A 1 101 ? -12.664 2.291 0.65 1 58.28 101 ASN A C 1
ATOM 762 O O . ASN A 1 101 ? -13.031 3.463 0.535 1 58.28 101 ASN A O 1
ATOM 766 N N . PRO A 1 102 ? -13.57 1.499 1.255 1 55.22 102 PRO A N 1
ATOM 767 C CA . PRO A 1 102 ? -14.75 1.968 1.981 1 55.22 102 PRO A CA 1
ATOM 768 C C . PRO A 1 102 ? -14.43 3.064 2.992 1 55.22 102 PRO A C 1
ATOM 770 O O . PRO A 1 102 ? -15.297 3.863 3.344 1 55.22 102 PRO A O 1
ATOM 773 N N . GLY A 1 103 ? -13.359 3.047 3.361 1 59.66 103 GLY A N 1
ATOM 774 C CA . GLY A 1 103 ? -13.078 4.074 4.352 1 59.66 103 GLY A CA 1
ATOM 775 C C . GLY A 1 103 ? -12.719 5.414 3.736 1 59.66 103 GLY A C 1
ATOM 776 O O . GLY A 1 103 ? -13.492 5.973 2.957 1 59.66 103 GLY A O 1
ATOM 777 N N . ASN A 1 104 ? -11.812 5.914 4.113 1 65.31 104 ASN A N 1
ATOM 778 C CA . ASN A 1 104 ? -11.305 7.129 3.492 1 65.31 104 ASN A CA 1
ATOM 779 C C . ASN A 1 104 ? -10.812 6.871 2.07 1 65.31 104 ASN A C 1
ATOM 781 O O . ASN A 1 104 ? -9.742 6.293 1.873 1 65.31 104 ASN A O 1
ATOM 785 N N . ILE A 1 105 ? -11.703 7.242 1.13 1 75.31 105 ILE A N 1
ATOM 786 C CA . ILE A 1 105 ? -11.43 6.922 -0.267 1 75.31 105 ILE A CA 1
ATOM 787 C C . ILE A 1 105 ? -10.594 8.039 -0.897 1 75.31 105 ILE A C 1
ATOM 789 O O . ILE A 1 105 ? -10.141 7.91 -2.037 1 75.31 105 ILE A O 1
ATOM 793 N N . HIS A 1 106 ? -10.492 9.062 -0.049 1 87.81 106 HIS A N 1
ATOM 794 C CA . HIS A 1 106 ? -9.797 10.203 -0.63 1 87.81 106 HIS A CA 1
ATOM 795 C C . HIS A 1 106 ? -8.305 10.156 -0.308 1 87.81 106 HIS A C 1
ATOM 797 O O . HIS A 1 106 ? -7.906 10.375 0.84 1 87.81 106 HIS A O 1
ATOM 803 N N . GLY A 1 107 ? -7.613 9.914 -1.336 1 94.62 107 GLY A N 1
ATOM 804 C CA . GLY A 1 107 ? -6.172 9.828 -1.164 1 94.62 107 GLY A CA 1
ATOM 805 C C . GLY A 1 107 ? -5.41 10.82 -2.018 1 94.62 107 GLY A C 1
ATOM 806 O O . GLY A 1 107 ? -5.977 11.812 -2.482 1 94.62 107 GLY A O 1
ATOM 807 N N . ASN A 1 108 ? -4.09 10.664 -1.988 1 97.12 108 ASN A N 1
ATOM 808 C CA . ASN A 1 108 ? -3.188 11.492 -2.779 1 97.12 108 ASN A CA 1
ATOM 809 C C . ASN A 1 108 ? -2.279 10.648 -3.666 1 97.12 108 ASN A C 1
ATOM 811 O O . ASN A 1 108 ? -1.808 9.586 -3.246 1 97.12 108 ASN A O 1
ATOM 815 N N . CYS A 1 109 ? -2.094 11.086 -4.879 1 98.44 109 CYS A N 1
ATOM 816 C CA . CYS A 1 109 ? -1.045 10.531 -5.727 1 98.44 109 CYS A CA 1
ATOM 817 C C . CYS A 1 109 ? 0.336 10.914 -5.203 1 98.44 109 CYS A C 1
ATOM 819 O O . CYS A 1 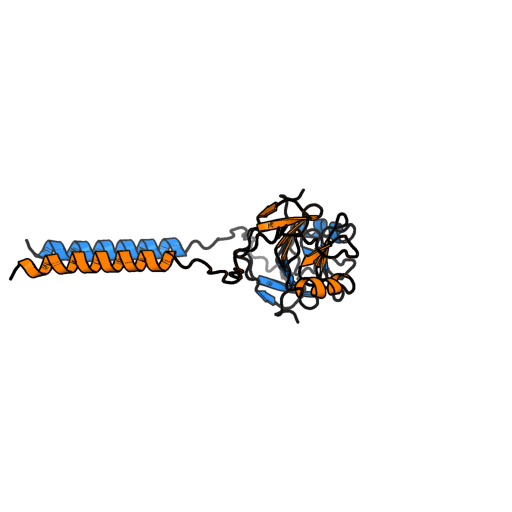109 ? 0.712 12.086 -5.23 1 98.44 109 CYS A O 1
ATOM 821 N N . VAL A 1 110 ? 1.072 9.93 -4.777 1 98.69 110 VAL A N 1
ATOM 822 C CA . VAL A 1 110 ? 2.293 10.234 -4.039 1 98.69 110 VAL A CA 1
ATOM 823 C C . VAL A 1 110 ? 3.51 9.75 -4.824 1 98.69 110 VAL A C 1
ATOM 825 O O . VAL A 1 110 ? 4.648 10.055 -4.465 1 98.69 110 VAL A O 1
ATOM 828 N N . ALA A 1 111 ? 3.314 8.969 -5.848 1 98.62 111 ALA A N 1
ATOM 829 C CA . ALA A 1 111 ? 4.297 8.477 -6.809 1 98.62 111 ALA A CA 1
ATOM 830 C C . ALA A 1 111 ? 3.631 8.086 -8.125 1 98.62 111 ALA A C 1
ATOM 832 O O . ALA A 1 111 ? 2.402 8.086 -8.227 1 98.62 111 ALA A O 1
ATOM 833 N N . ASN A 1 112 ? 4.445 7.777 -9.102 1 98.25 112 ASN A N 1
ATOM 834 C CA . ASN A 1 112 ? 3.877 7.363 -10.383 1 98.25 112 ASN A CA 1
ATOM 835 C C . ASN A 1 112 ? 3.031 6.102 -10.234 1 98.25 112 ASN A C 1
ATOM 837 O O . ASN A 1 112 ? 3.551 5.035 -9.898 1 98.25 112 ASN A O 1
ATOM 841 N N . GLY A 1 113 ? 1.717 6.379 -10.359 1 98.06 113 GLY A N 1
ATOM 842 C CA . GLY A 1 113 ? 0.803 5.246 -10.359 1 98.06 113 GLY A CA 1
ATOM 843 C C . GLY A 1 113 ? 0.435 4.773 -8.969 1 98.06 113 GLY A C 1
ATOM 844 O O . GLY A 1 113 ? -0.008 3.637 -8.789 1 98.06 113 GLY A O 1
ATOM 845 N N . ILE A 1 114 ? 0.707 5.566 -8 1 98.38 114 ILE A N 1
ATOM 846 C CA . ILE A 1 114 ? 0.46 5.098 -6.645 1 98.38 114 ILE A CA 1
ATOM 847 C C . ILE A 1 114 ? -0.415 6.105 -5.898 1 98.38 114 ILE A C 1
ATOM 849 O O . ILE A 1 114 ? -0.067 7.281 -5.801 1 98.38 114 ILE A O 1
ATOM 853 N N . CYS A 1 115 ? -1.538 5.629 -5.402 1 97.56 115 CYS A N 1
ATOM 854 C CA . CYS A 1 115 ? -2.434 6.395 -4.547 1 97.56 115 CYS A CA 1
ATOM 855 C C . CYS A 1 115 ? -2.389 5.883 -3.113 1 97.56 115 CYS A 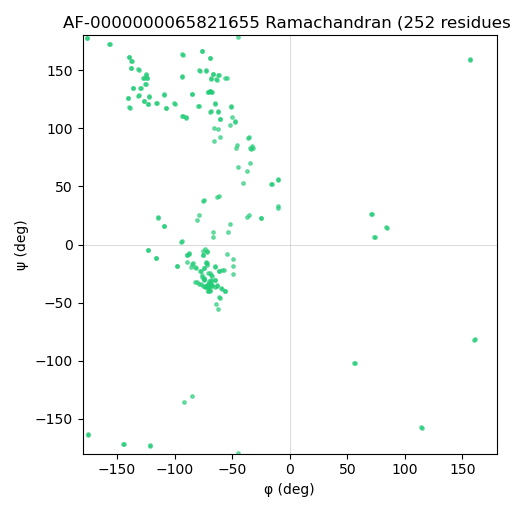C 1
ATOM 857 O O . CYS A 1 115 ? -2.502 4.68 -2.875 1 97.56 115 CYS A O 1
ATOM 859 N N . CYS A 1 116 ? -2.186 6.793 -2.174 1 96.44 116 CYS A N 1
ATOM 860 C CA . CYS A 1 116 ? -2.184 6.379 -0.774 1 96.44 116 CYS A CA 1
ATOM 861 C C . CYS A 1 116 ? -3.193 7.188 0.032 1 96.44 116 CYS A C 1
ATOM 863 O O . CYS A 1 116 ? -3.426 8.367 -0.254 1 96.44 116 CYS A O 1
ATOM 865 N N . VAL A 1 117 ? -3.779 6.543 1.011 1 93.38 117 VAL A N 1
ATOM 866 C CA . VAL A 1 117 ? -4.66 7.156 1.998 1 93.38 117 VAL A CA 1
ATOM 867 C C . VAL A 1 117 ? -4.371 6.57 3.381 1 93.38 117 VAL A C 1
ATOM 869 O O . VAL A 1 117 ? -4.52 5.367 3.596 1 93.38 117 VAL A O 1
ATOM 872 N N . ASP A 1 118 ? -3.959 7.387 4.266 1 90.38 118 ASP A N 1
ATOM 873 C CA . ASP A 1 118 ? -3.656 7.004 5.641 1 90.38 118 ASP A CA 1
ATOM 874 C C . ASP A 1 118 ? -2.625 5.879 5.688 1 90.38 118 ASP A C 1
ATOM 876 O O . ASP A 1 118 ? -1.45 6.094 5.379 1 90.38 118 ASP A O 1
ATOM 880 N N . ASP A 1 119 ? -3.08 4.648 5.922 1 94.06 119 ASP A N 1
ATOM 881 C CA . ASP A 1 119 ? -2.137 3.551 6.113 1 94.06 119 ASP A CA 1
ATOM 882 C C . ASP A 1 119 ? -2.156 2.596 4.922 1 94.06 119 ASP A C 1
ATOM 884 O O . ASP A 1 119 ? -1.633 1.482 5 1 94.06 119 ASP A O 1
ATOM 888 N N . THR A 1 120 ? -2.744 3.041 3.77 1 94.69 120 THR A N 1
ATOM 889 C CA . THR A 1 120 ? -2.982 2.168 2.625 1 94.69 120 THR A CA 1
ATOM 890 C C . THR A 1 120 ? -2.451 2.801 1.342 1 94.69 120 THR A C 1
ATOM 892 O O . THR A 1 120 ? -2.67 3.988 1.092 1 94.69 120 THR A O 1
ATOM 895 N N . CYS A 1 121 ? -1.766 2.018 0.546 1 96.31 121 CYS A N 1
ATOM 896 C CA . CYS A 1 121 ? -1.332 2.445 -0.779 1 96.31 121 CYS A CA 1
ATOM 897 C C . CYS A 1 121 ? -1.767 1.446 -1.844 1 96.31 121 CYS A C 1
ATOM 899 O O . CYS A 1 121 ? -1.738 0.236 -1.614 1 96.31 121 CYS A O 1
ATOM 901 N N . THR A 1 122 ? -2.146 1.944 -3.029 1 95.75 122 THR A N 1
ATOM 902 C CA . THR A 1 122 ? -2.68 1.141 -4.125 1 95.75 122 THR A CA 1
ATOM 903 C C . THR A 1 122 ? -2.061 1.56 -5.453 1 95.75 122 THR A C 1
ATOM 905 O O . THR A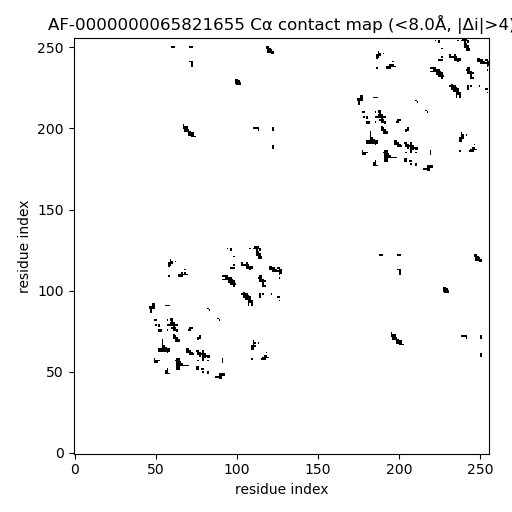 1 122 ? -1.903 2.752 -5.723 1 95.75 122 THR A O 1
ATOM 908 N N . ILE A 1 123 ? -1.683 0.56 -6.191 1 96.69 123 ILE A N 1
ATOM 909 C CA . ILE A 1 123 ? -1.364 0.874 -7.582 1 96.69 123 ILE A CA 1
ATOM 910 C C . ILE A 1 123 ? -2.621 1.357 -8.297 1 96.69 123 ILE A C 1
ATOM 912 O O . ILE A 1 123 ? -3.639 0.661 -8.32 1 96.69 123 ILE A O 1
ATOM 916 N N . HIS A 1 124 ? -2.527 2.543 -8.797 1 94.81 124 HIS A N 1
ATOM 917 C CA . HIS A 1 124 ? -3.732 3.217 -9.266 1 94.81 124 HIS A CA 1
ATOM 918 C C . HIS A 1 124 ? -3.473 3.98 -10.555 1 94.81 124 HIS A C 1
ATOM 920 O O . HIS A 1 124 ? -2.623 4.875 -10.594 1 94.81 124 HIS A O 1
ATOM 926 N N . THR A 1 125 ? -4.285 3.709 -11.578 1 94.75 125 THR A N 1
ATOM 927 C CA . THR A 1 125 ? -4.059 4.293 -12.891 1 94.75 125 THR A CA 1
ATOM 928 C C . THR A 1 125 ? -4.41 5.777 -12.891 1 94.75 125 THR A C 1
ATOM 930 O O . THR A 1 125 ? -3.98 6.523 -13.773 1 94.75 125 THR A O 1
ATOM 933 N N . GLY A 1 126 ? -5.121 6.254 -11.906 1 95.12 126 GLY A N 1
ATOM 934 C CA . GLY A 1 126 ? -5.449 7.668 -11.781 1 95.12 126 GLY A CA 1
ATOM 935 C C . GLY A 1 126 ? -4.262 8.523 -11.383 1 95.12 126 GLY A C 1
ATOM 936 O O . GLY A 1 126 ? -4.34 9.75 -11.414 1 95.12 126 GLY A O 1
ATOM 937 N N . CYS A 1 127 ? -3.16 7.93 -11.094 1 97.75 127 CYS A N 1
ATOM 938 C CA . CYS A 1 127 ? -1.982 8.664 -10.641 1 97.75 127 CYS A CA 1
ATOM 939 C C . CYS A 1 127 ? -0.85 8.555 -11.656 1 97.75 127 CYS A C 1
ATOM 941 O O . CYS A 1 127 ? 0.317 8.75 -11.312 1 97.75 127 CYS A O 1
ATOM 943 N N . LEU A 1 128 ? -1.215 8.281 -12.914 1 95 128 LEU A N 1
ATOM 944 C CA . LEU A 1 128 ? -0.196 8.219 -13.961 1 95 128 LEU A CA 1
ATOM 945 C C . LEU A 1 128 ? 0.081 9.602 -14.531 1 95 128 LEU A C 1
ATOM 947 O O . LEU A 1 128 ? -0.798 10.469 -14.531 1 95 128 LEU A O 1
ATOM 951 N N . MET B 1 1 ? -68.75 -9.961 -7.531 1 31.11 1 MET B N 1
ATOM 952 C CA . MET B 1 1 ? -67.688 -9.047 -7.934 1 31.11 1 MET B CA 1
ATOM 953 C C . MET B 1 1 ? -66.625 -8.938 -6.848 1 31.11 1 MET B C 1
ATOM 955 O O . MET B 1 1 ? -65.625 -8.234 -7.016 1 31.11 1 MET B O 1
ATOM 959 N N . THR B 1 2 ? -66.812 -9.562 -5.707 1 43.66 2 THR B N 1
ATOM 960 C CA . THR B 1 2 ? -65.938 -9.242 -4.578 1 43.66 2 THR B CA 1
ATOM 961 C C . THR B 1 2 ? -64.75 -10.117 -4.598 1 43.66 2 THR B C 1
ATOM 963 O O . THR B 1 2 ? -63.812 -9.945 -3.77 1 43.66 2 THR B O 1
ATOM 966 N N . ARG B 1 3 ? -64.812 -11.227 -5.402 1 43.34 3 ARG B N 1
ATOM 967 C CA . ARG B 1 3 ? -63.656 -12.148 -5.254 1 43.34 3 ARG B CA 1
ATOM 968 C C . ARG B 1 3 ? -62.406 -11.594 -5.906 1 43.34 3 ARG B C 1
ATOM 970 O O . ARG B 1 3 ? -61.344 -12.234 -5.891 1 43.34 3 ARG B O 1
ATOM 977 N N . SER B 1 4 ? -62.562 -10.383 -6.594 1 42.88 4 SER B N 1
ATOM 978 C CA . SER B 1 4 ? -61.438 -10.039 -7.461 1 42.88 4 SER B CA 1
ATOM 979 C C . SER B 1 4 ? -60.312 -9.336 -6.68 1 42.88 4 SER B C 1
ATOM 981 O O . SER B 1 4 ? -59.219 -9.188 -7.176 1 42.88 4 SER B O 1
ATOM 983 N N . ALA B 1 5 ? -60.625 -8.844 -5.461 1 49.34 5 ALA B N 1
ATOM 984 C CA . ALA B 1 5 ? -59.625 -7.965 -4.84 1 49.34 5 ALA B CA 1
ATOM 985 C C . ALA B 1 5 ? -58.531 -8.773 -4.156 1 49.34 5 ALA B C 1
ATOM 987 O O . ALA B 1 5 ? -57.438 -8.266 -3.926 1 49.34 5 ALA B O 1
ATOM 988 N N . MET B 1 6 ? -58.938 -9.922 -3.648 1 48.12 6 MET B N 1
ATOM 989 C CA . MET B 1 6 ? -57.938 -10.641 -2.836 1 48.12 6 MET B CA 1
ATOM 990 C C . MET B 1 6 ? -56.844 -11.234 -3.705 1 48.12 6 MET B C 1
ATOM 992 O O . MET B 1 6 ? -55.781 -11.578 -3.207 1 48.12 6 MET B O 1
ATOM 996 N N . GLN B 1 7 ? -57.156 -11.297 -5.082 1 53.06 7 GLN B N 1
ATOM 997 C CA . GLN B 1 7 ? -56.25 -12.047 -5.918 1 53.06 7 GLN B CA 1
ATOM 998 C C . GLN B 1 7 ? -55.031 -11.195 -6.277 1 53.06 7 GLN B C 1
ATOM 1000 O O . GLN B 1 7 ? -53.938 -11.727 -6.566 1 53.06 7 GLN B O 1
ATOM 1005 N N . MET B 1 8 ? -55.219 -9.836 -6.133 1 57.5 8 MET B N 1
ATOM 1006 C CA . MET B 1 8 ? -54.125 -9.016 -6.625 1 57.5 8 MET B CA 1
ATOM 1007 C C . MET B 1 8 ? -52.938 -9.023 -5.633 1 57.5 8 MET B C 1
ATOM 1009 O O . MET B 1 8 ? -51.812 -8.805 -6.02 1 57.5 8 MET B O 1
ATOM 1013 N N . GLY B 1 9 ? -53.375 -9.344 -4.402 1 57.84 9 GLY B N 1
ATOM 1014 C CA . GLY B 1 9 ? -52.344 -9.242 -3.393 1 57.84 9 GLY B CA 1
ATOM 1015 C C . GLY B 1 9 ? -51.344 -10.391 -3.439 1 57.84 9 GLY B C 1
ATOM 1016 O O . GLY B 1 9 ? -50.156 -10.195 -3.229 1 57.84 9 GLY B O 1
ATOM 1017 N N . ARG B 1 10 ? -51.844 -11.586 -3.758 1 63.44 10 ARG B N 1
ATOM 1018 C CA . ARG B 1 10 ? -51 -12.766 -3.723 1 63.44 10 ARG B CA 1
ATOM 1019 C C . ARG B 1 10 ? -50.031 -12.789 -4.91 1 63.44 10 ARG B C 1
ATOM 1021 O O . ARG B 1 10 ? -48.844 -13.125 -4.766 1 63.44 10 ARG B O 1
ATOM 1028 N N . LEU B 1 11 ? -50.438 -12.18 -6.062 1 65.31 11 LEU B N 1
ATOM 1029 C CA . LEU B 1 11 ? -49.625 -12.18 -7.258 1 65.31 11 LEU B CA 1
ATOM 1030 C C . LEU B 1 11 ? -48.5 -11.156 -7.129 1 65.31 11 LEU B C 1
ATOM 1032 O O . LEU B 1 11 ? -47.344 -11.43 -7.527 1 65.31 11 LEU B O 1
ATOM 1036 N N . THR B 1 12 ? -48.875 -10.062 -6.426 1 66.25 12 THR B N 1
ATOM 1037 C CA . THR B 1 12 ? -47.844 -9.031 -6.238 1 66.25 12 THR B CA 1
ATOM 1038 C C . THR B 1 12 ? -46.812 -9.477 -5.207 1 66.25 12 THR B C 1
ATOM 1040 O O . THR B 1 12 ? -45.625 -9.188 -5.344 1 66.25 12 THR B O 1
ATOM 1043 N N . LEU B 1 13 ? -47.312 -10.297 -4.242 1 63.47 13 LEU B N 1
ATOM 1044 C CA . LEU B 1 13 ? -46.375 -10.773 -3.217 1 63.47 13 LEU B CA 1
ATOM 1045 C C . LEU B 1 13 ? -45.438 -11.82 -3.789 1 63.47 13 LEU B C 1
ATOM 1047 O O . LEU B 1 13 ? -44.25 -11.797 -3.502 1 63.47 13 LEU B O 1
ATOM 1051 N N . VAL B 1 14 ? -45.875 -12.727 -4.707 1 69.81 14 VAL B N 1
ATOM 1052 C CA . VAL B 1 14 ? -45.062 -13.758 -5.32 1 69.81 14 VAL B CA 1
ATOM 1053 C C . VAL B 1 14 ? -44.062 -13.117 -6.285 1 69.81 14 VAL B C 1
ATOM 1055 O O . VAL B 1 14 ? -42.875 -13.484 -6.316 1 69.81 14 VAL B O 1
ATOM 1058 N N . LEU B 1 15 ? -44.5 -12.078 -6.945 1 67.81 15 LEU B N 1
ATOM 1059 C CA . LEU B 1 15 ? -43.625 -11.398 -7.883 1 67.81 15 LEU B CA 1
ATOM 1060 C C . LEU B 1 15 ? -42.531 -10.641 -7.145 1 67.81 15 LEU B C 1
ATOM 1062 O O . LEU B 1 15 ? -41.375 -10.633 -7.582 1 67.81 15 LEU B O 1
ATOM 1066 N N . CYS B 1 16 ? -42.875 -10.062 -5.977 1 64.5 16 CYS B N 1
ATOM 1067 C CA . CYS B 1 16 ? -41.906 -9.336 -5.172 1 64.5 16 CYS B CA 1
ATOM 1068 C C . CYS B 1 16 ? -40.875 -10.289 -4.562 1 64.5 16 CYS B C 1
ATOM 1070 O O . CYS B 1 16 ? -39.688 -9.984 -4.516 1 64.5 16 CYS B O 1
ATOM 1072 N N . LEU B 1 17 ? -41.375 -11.477 -4.129 1 65.81 17 LEU B N 1
ATOM 1073 C CA . LEU B 1 17 ? -40.5 -12.477 -3.557 1 65.81 17 LEU B CA 1
ATOM 1074 C C . LEU B 1 17 ? -39.562 -13.047 -4.621 1 65.81 17 LEU B C 1
ATOM 1076 O O . LEU B 1 17 ? -38.375 -13.242 -4.371 1 65.81 17 LEU B O 1
ATOM 1080 N N . LEU B 1 18 ? -40.031 -13.164 -5.848 1 65.44 18 LEU B N 1
ATOM 1081 C CA . LEU B 1 18 ? -39.219 -13.664 -6.938 1 65.44 18 LEU B CA 1
ATOM 1082 C C . LEU B 1 18 ? -38.156 -12.633 -7.332 1 65.44 18 LEU B C 1
ATOM 1084 O O . LEU B 1 18 ? -37 -12.977 -7.598 1 65.44 18 LEU B O 1
ATOM 1088 N N . LEU B 1 19 ? -38.531 -11.375 -7.238 1 61.59 19 LEU B N 1
ATOM 1089 C CA . LEU B 1 19 ? -37.562 -10.336 -7.559 1 61.59 19 LEU B CA 1
ATOM 1090 C C . LEU B 1 19 ? -36.469 -10.266 -6.496 1 61.59 19 LEU B C 1
ATOM 1092 O O . LEU B 1 19 ? -35.312 -10.055 -6.82 1 61.59 19 LEU B O 1
ATOM 1096 N N . LEU B 1 20 ? -36.844 -10.484 -5.223 1 60.56 20 LEU B N 1
ATOM 1097 C CA . LEU B 1 20 ? -35.875 -10.477 -4.145 1 60.56 20 LEU B CA 1
ATOM 1098 C C . LEU B 1 20 ? -34.875 -11.633 -4.293 1 60.56 20 LEU B C 1
ATOM 1100 O O . LEU B 1 20 ? -33.688 -11.469 -4.047 1 60.56 20 LEU B O 1
ATOM 1104 N N . LEU B 1 21 ? -35.344 -12.789 -4.77 1 59.53 21 LEU B N 1
ATOM 1105 C CA . LEU B 1 21 ? -34.438 -13.914 -4.965 1 59.53 21 LEU B CA 1
ATOM 1106 C C . LEU B 1 21 ? -33.469 -13.656 -6.125 1 59.53 21 LEU B C 1
ATOM 1108 O O . LEU B 1 21 ? -32.312 -14.031 -6.07 1 59.53 21 LEU B O 1
ATOM 1112 N N . LEU B 1 22 ? -33.906 -12.938 -7.152 1 55.84 22 LEU B N 1
ATOM 1113 C CA . LEU B 1 22 ? -33.031 -12.672 -8.297 1 55.84 22 LEU B CA 1
ATOM 1114 C C . LEU B 1 22 ? -31.938 -11.688 -7.926 1 55.84 22 LEU B C 1
ATOM 1116 O O . LEU B 1 22 ? -30.812 -11.789 -8.438 1 55.84 22 LEU B O 1
ATOM 1120 N N . LEU B 1 23 ? -32.25 -10.695 -7.043 1 50.75 23 LEU B N 1
ATOM 1121 C CA . LEU B 1 23 ? -31.25 -9.727 -6.676 1 50.75 23 LEU B CA 1
ATOM 1122 C C . LEU B 1 23 ? -30.141 -10.375 -5.848 1 50.75 23 LEU B C 1
ATOM 1124 O O . LEU B 1 23 ? -29 -9.914 -5.852 1 50.75 23 LEU B O 1
ATOM 1128 N N . THR B 1 24 ? -30.406 -11.398 -5.043 1 47.75 24 THR B N 1
ATOM 1129 C CA . THR B 1 24 ? -29.359 -11.984 -4.219 1 47.75 24 THR B CA 1
ATOM 1130 C C . THR B 1 24 ? -28.438 -12.859 -5.059 1 47.75 24 THR B C 1
ATOM 1132 O O . THR B 1 24 ? -27.312 -13.18 -4.637 1 47.75 24 THR B O 1
ATOM 1135 N N . THR B 1 25 ? -28.984 -13.406 -6.141 1 44.94 25 THR B N 1
ATOM 1136 C CA . THR B 1 25 ? -28.062 -14.328 -6.801 1 44.94 25 THR B CA 1
ATOM 1137 C C . THR B 1 25 ? -27.062 -13.562 -7.656 1 44.94 25 THR B C 1
ATOM 1139 O O . THR B 1 25 ? -27.172 -13.531 -8.883 1 44.94 25 THR B O 1
ATOM 1142 N N . GLN B 1 26 ? -26.844 -12.297 -7.398 1 39.44 26 GLN B N 1
ATOM 1143 C CA . GLN B 1 26 ? -25.75 -11.734 -8.188 1 39.44 26 GLN B CA 1
ATOM 1144 C C . GLN B 1 26 ? -24.438 -12.445 -7.895 1 39.44 26 GLN B C 1
ATOM 1146 O O . GLN B 1 26 ? -23.75 -12.117 -6.926 1 39.44 26 GLN B O 1
ATOM 1151 N N . ALA B 1 27 ? -24.5 -13.727 -7.781 1 33.41 27 ALA B N 1
ATOM 1152 C CA . ALA B 1 27 ? -23.203 -14.383 -7.633 1 33.41 27 ALA B CA 1
ATOM 1153 C C . ALA B 1 27 ? -22.234 -13.914 -8.711 1 33.41 27 ALA B C 1
ATOM 1155 O O . ALA B 1 27 ? -22.641 -13.578 -9.828 1 33.41 27 ALA B O 1
ATOM 1156 N N . CYS B 1 28 ? -21.188 -13.102 -8.258 1 37.81 28 CYS B N 1
ATOM 1157 C CA . CYS B 1 28 ? -19.984 -12.852 -9.031 1 37.81 28 CYS B CA 1
ATOM 1158 C C . CYS B 1 28 ? -19.594 -14.078 -9.852 1 37.81 28 CYS B C 1
ATOM 1160 O O . CYS B 1 28 ? -19.328 -15.141 -9.289 1 37.81 28 CYS B O 1
ATOM 1162 N N . PHE B 1 29 ? -20.344 -14.398 -10.844 1 30.78 29 PHE B N 1
ATOM 1163 C CA . PHE B 1 29 ? -19.906 -15.398 -11.805 1 30.78 29 PHE B CA 1
ATOM 1164 C C . PHE B 1 29 ? -18.422 -15.234 -12.133 1 30.78 29 PHE B C 1
ATOM 1166 O O . PHE B 1 29 ? -18.047 -14.289 -12.82 1 30.78 29 PHE B O 1
ATOM 1173 N N . ILE B 1 30 ? -17.5 -15.188 -11.117 1 34.53 30 ILE B N 1
ATOM 1174 C CA . ILE B 1 30 ? -16.141 -15.344 -11.648 1 34.53 30 ILE B CA 1
ATOM 1175 C C . ILE B 1 30 ? -16.109 -16.516 -12.633 1 34.53 30 ILE B C 1
ATOM 1177 O O . ILE B 1 30 ? -16.5 -17.625 -12.281 1 34.53 30 ILE B O 1
ATOM 1181 N N . ARG B 1 31 ? -16.484 -16.266 -13.828 1 33.31 31 ARG B N 1
ATOM 1182 C CA . ARG B 1 31 ? -16.469 -17.094 -15.031 1 33.31 31 ARG B CA 1
ATOM 1183 C C . ARG B 1 31 ? -15.102 -17.75 -15.234 1 33.31 31 ARG B C 1
ATOM 1185 O O . ARG B 1 31 ? -14.906 -18.484 -16.203 1 33.31 31 ARG B O 1
ATOM 1192 N N . ASN B 1 32 ? -14.102 -17.297 -14.5 1 34.56 32 ASN B N 1
ATOM 1193 C CA . ASN B 1 32 ? -12.875 -17.875 -15.039 1 34.56 32 ASN B CA 1
ATOM 1194 C C . ASN B 1 32 ? -12.828 -19.375 -14.836 1 34.56 32 ASN B C 1
ATOM 1196 O O . ASN B 1 32 ? -11.75 -19.969 -14.844 1 34.56 32 ASN B O 1
ATOM 1200 N N . CYS B 1 33 ? -13.93 -19.953 -14.344 1 35.09 33 CYS B N 1
ATOM 1201 C CA . CYS B 1 33 ? -13.703 -21.391 -14.18 1 35.09 33 CYS B CA 1
ATOM 1202 C C . CYS B 1 33 ? -13.508 -22.078 -15.523 1 35.09 33 CYS B C 1
ATOM 1204 O O . CYS B 1 33 ? -14.391 -22.031 -16.375 1 35.09 33 CYS B O 1
ATOM 1206 N N . PRO B 1 34 ? -12.258 -22.203 -16.125 1 34 34 PRO B N 1
ATOM 1207 C CA . PRO B 1 34 ? -12.18 -23.031 -17.328 1 34 34 PRO B CA 1
ATOM 1208 C C . PRO B 1 34 ? -12.812 -24.406 -17.141 1 34 34 PRO B C 1
ATOM 1210 O O . PRO B 1 34 ? -12.836 -24.938 -16.031 1 34 34 PRO B O 1
ATOM 1213 N N . LYS B 1 35 ? -13.828 -24.906 -17.781 1 34.28 35 LYS B N 1
ATOM 1214 C CA . LYS B 1 35 ? -14.531 -26.188 -17.828 1 34.28 35 LYS B CA 1
ATOM 1215 C C . LYS B 1 35 ? -13.57 -27.344 -18.094 1 34.28 35 LYS B C 1
ATOM 1217 O O . LYS B 1 35 ? -13.992 -28.453 -18.406 1 34.28 35 LYS B O 1
ATOM 1222 N N . GLY B 1 36 ? -12.25 -27.312 -18.078 1 35.91 36 GLY B N 1
ATOM 1223 C CA . GLY B 1 36 ? -11.594 -28.422 -18.75 1 35.91 36 GLY B CA 1
ATOM 1224 C C . GLY B 1 36 ? -12.039 -29.781 -18.234 1 35.91 36 GLY B C 1
ATOM 1225 O O . GLY B 1 36 ? -12.617 -29.875 -17.156 1 35.91 36 GLY B O 1
ATOM 1226 N N . GLY B 1 37 ? -12.172 -30.859 -19.172 1 36.41 37 GLY B N 1
ATOM 1227 C CA . GLY B 1 37 ? -12.547 -32.25 -19.359 1 36.41 37 GLY B CA 1
ATOM 1228 C C . GLY B 1 37 ? -11.984 -33.188 -18.297 1 36.41 37 GLY B C 1
ATOM 1229 O O . GLY B 1 37 ? -11.109 -32.781 -17.531 1 36.41 37 GLY B O 1
ATOM 1230 N N . LYS B 1 38 ? -12.234 -34.75 -18.297 1 36.41 38 LYS B N 1
ATOM 1231 C CA . LYS B 1 38 ? -12.141 -36 -17.516 1 36.41 38 LYS B CA 1
ATOM 1232 C C . LYS B 1 38 ? -10.695 -36.312 -17.141 1 36.41 38 LYS B C 1
ATOM 1234 O O . LYS B 1 38 ? -10.43 -37.281 -16.422 1 36.41 38 LYS B O 1
ATOM 1239 N N . ARG B 1 39 ? -9.875 -36.375 -18.188 1 39.31 39 ARG B N 1
ATOM 1240 C CA . ARG B 1 39 ? -8.594 -37 -17.859 1 39.31 39 ARG B CA 1
ATOM 1241 C C . ARG B 1 39 ? -8.016 -36.406 -16.578 1 39.31 39 ARG B C 1
ATOM 1243 O O . ARG B 1 39 ? -8.133 -35.219 -16.312 1 39.31 39 ARG B O 1
ATOM 1250 N N . ASP B 1 40 ? -8.062 -37.188 -15.461 1 37.22 40 ASP B N 1
ATOM 1251 C CA . ASP B 1 40 ? -7.328 -37.031 -14.211 1 37.22 40 ASP B CA 1
ATOM 1252 C C . ASP B 1 40 ? -6.031 -36.25 -14.43 1 37.22 40 ASP B C 1
ATOM 1254 O O . ASP B 1 40 ? -4.992 -36.844 -14.719 1 37.22 40 ASP B O 1
ATOM 1258 N N . VAL B 1 41 ? -5.906 -35.5 -15.383 1 38.75 41 VAL B N 1
ATOM 1259 C CA . VAL B 1 41 ? -4.668 -34.75 -15.203 1 38.75 41 VAL B CA 1
ATOM 1260 C C . VAL B 1 41 ? -4.445 -34.469 -13.719 1 38.75 41 VAL B C 1
ATOM 1262 O O . VAL B 1 41 ? -5.367 -34.062 -13.008 1 38.75 41 VAL B O 1
ATOM 1265 N N . ASP B 1 42 ? -3.854 -35.438 -12.844 1 37.09 42 ASP B N 1
ATOM 1266 C CA . ASP B 1 42 ? -3.123 -34.938 -11.68 1 37.09 42 ASP B CA 1
ATOM 1267 C C . ASP B 1 42 ? -2.91 -33.438 -11.75 1 37.09 42 ASP B C 1
ATOM 1269 O O . ASP B 1 42 ? -1.929 -32.969 -12.336 1 37.09 42 ASP B O 1
ATOM 1273 N N . GLU B 1 43 ? -3.666 -32.812 -12.258 1 44.31 43 GLU B N 1
ATOM 1274 C CA . GLU B 1 43 ? -3.629 -31.359 -12.195 1 44.31 43 GLU B CA 1
ATOM 1275 C C . GLU B 1 43 ? -3.133 -30.875 -10.836 1 44.31 43 GLU B C 1
ATOM 1277 O O . GLU B 1 43 ? -3.918 -30.734 -9.898 1 44.31 43 GLU B O 1
ATOM 1282 N N . ARG B 1 44 ? -2.363 -31.688 -10.148 1 43.41 44 ARG B N 1
ATOM 1283 C CA . ARG B 1 44 ? -1.506 -31.109 -9.117 1 43.41 44 ARG B CA 1
ATOM 1284 C C . ARG B 1 44 ? -1.499 -29.594 -9.203 1 43.41 44 ARG B C 1
ATOM 1286 O O . ARG B 1 44 ? -0.929 -29.016 -10.133 1 43.41 44 ARG B O 1
ATOM 1293 N N . TYR B 1 45 ? -2.527 -28.969 -9.156 1 49.47 45 TYR B N 1
ATOM 1294 C CA . TYR B 1 45 ? -2.627 -27.531 -8.969 1 49.47 45 TYR B CA 1
ATOM 1295 C C . TYR B 1 45 ? -1.312 -26.953 -8.453 1 49.47 45 TYR B C 1
ATOM 1297 O O . TYR B 1 45 ? -0.979 -27.109 -7.277 1 49.47 45 TYR B O 1
ATOM 1305 N N . LEU B 1 46 ? -0.343 -27.297 -9.164 1 56.34 46 LEU B N 1
ATOM 1306 C CA . LEU B 1 46 ? 1.019 -26.828 -8.93 1 56.34 46 LEU B CA 1
ATOM 1307 C C . LEU B 1 46 ? 1.016 -25.406 -8.375 1 56.34 46 LEU B C 1
ATOM 1309 O O . LEU B 1 46 ? 0.467 -24.484 -8.992 1 56.34 46 LEU B O 1
ATOM 1313 N N . PHE B 1 47 ? 0.867 -25.344 -7.164 1 77.12 47 PHE B N 1
ATOM 1314 C CA . PHE B 1 47 ? 1.175 -24.109 -6.445 1 77.12 47 PHE B CA 1
ATOM 1315 C C . PHE B 1 47 ? 2.377 -23.406 -7.062 1 77.12 47 PHE B C 1
ATOM 1317 O O . PHE B 1 47 ? 3.467 -23.984 -7.141 1 77.12 47 PHE B O 1
ATOM 1324 N N . LYS B 1 48 ? 2.033 -22.484 -8.016 1 90.38 48 LYS B N 1
ATOM 1325 C CA . LYS B 1 48 ? 3.131 -21.656 -8.508 1 90.38 48 LYS B CA 1
ATOM 1326 C C . LYS B 1 48 ? 3.434 -20.516 -7.531 1 90.38 48 LYS B C 1
ATOM 1328 O O . LYS B 1 48 ? 2.553 -19.719 -7.203 1 90.38 48 LYS B O 1
ATOM 1333 N N . ALA B 1 49 ? 4.641 -20.562 -7.062 1 93.75 49 ALA B N 1
ATOM 1334 C CA . ALA B 1 49 ? 5.074 -19.438 -6.223 1 93.75 49 ALA B CA 1
ATOM 1335 C C . ALA B 1 49 ? 5.305 -18.188 -7.051 1 93.75 49 ALA B C 1
ATOM 1337 O O . ALA B 1 49 ? 5.695 -18.266 -8.219 1 93.75 49 ALA B O 1
ATOM 1338 N N . CYS B 1 50 ? 5.09 -17.141 -6.418 1 96.88 50 CYS B N 1
ATOM 1339 C CA . CYS B 1 50 ? 5.316 -15.891 -7.129 1 96.88 50 CYS B CA 1
ATOM 1340 C C . CYS B 1 50 ? 6.805 -15.672 -7.383 1 96.88 50 CYS B C 1
ATOM 1342 O O . CYS B 1 50 ? 7.648 -16.234 -6.688 1 96.88 50 CYS B O 1
ATOM 1344 N N . MET B 1 51 ? 7.082 -14.867 -8.281 1 96.94 51 MET B N 1
ATOM 1345 C CA . MET B 1 51 ? 8.461 -14.547 -8.641 1 96.94 51 MET B CA 1
ATOM 1346 C C . MET B 1 51 ? 9.195 -13.906 -7.461 1 96.94 51 MET B C 1
ATOM 1348 O O . MET B 1 51 ? 8.602 -13.141 -6.699 1 96.94 51 MET B O 1
ATOM 1352 N N . SER B 1 52 ? 10.523 -14.234 -7.383 1 97.75 52 SER B N 1
ATOM 1353 C CA . SER B 1 52 ? 11.359 -13.57 -6.387 1 97.75 52 SER B CA 1
ATOM 1354 C C . SER B 1 52 ? 11.742 -12.164 -6.836 1 97.75 52 SER B C 1
ATOM 1356 O O . SER B 1 52 ? 11.867 -11.898 -8.039 1 97.75 52 SER B O 1
ATOM 1358 N N . CYS B 1 53 ? 11.914 -11.305 -5.777 1 97.62 53 CYS B N 1
ATOM 1359 C CA . CYS B 1 53 ? 12.359 -9.938 -6.039 1 97.62 53 CYS B CA 1
ATOM 1360 C C . CYS B 1 53 ? 13.289 -9.445 -4.941 1 97.62 53 CYS B C 1
ATOM 1362 O O . CYS B 1 53 ? 13.719 -10.227 -4.09 1 97.62 53 CYS B O 1
ATOM 1364 N N . SER B 1 54 ? 13.602 -8.133 -5.008 1 96.56 54 SER B N 1
ATOM 1365 C CA . SER B 1 54 ? 14.648 -7.555 -4.168 1 96.56 54 SER B CA 1
ATOM 1366 C C . SER B 1 54 ? 14.336 -7.746 -2.688 1 96.56 54 SER B C 1
ATOM 1368 O O . SER B 1 54 ? 15.227 -8.055 -1.896 1 96.56 54 SER B O 1
ATOM 1370 N N . PHE B 1 55 ? 13.078 -7.633 -2.287 1 97.5 55 PHE B N 1
ATOM 1371 C CA . PHE B 1 55 ? 12.734 -7.707 -0.873 1 97.5 55 PHE B CA 1
ATOM 1372 C C . PHE B 1 55 ? 12.258 -9.109 -0.504 1 97.5 55 PHE B C 1
ATOM 1374 O O . PHE B 1 55 ? 12.219 -9.461 0.676 1 97.5 55 PHE B O 1
ATOM 1381 N N . GLY B 1 56 ? 11.859 -9.914 -1.578 1 98.38 56 GLY B N 1
ATOM 1382 C CA . GLY B 1 56 ? 11.359 -11.242 -1.283 1 98.38 56 GLY B CA 1
ATOM 1383 C C . GLY B 1 56 ? 10.539 -11.836 -2.41 1 98.38 56 GLY B C 1
ATOM 1384 O O . GLY B 1 56 ? 11.07 -12.523 -3.283 1 98.38 56 GLY B O 1
ATOM 1385 N N . GLN B 1 57 ? 9.273 -11.461 -2.49 1 98.44 57 GLN B N 1
ATOM 1386 C CA . GLN B 1 57 ? 8.391 -12 -3.52 1 98.44 57 GLN B CA 1
ATOM 1387 C C . GLN B 1 57 ? 7.508 -10.898 -4.113 1 98.44 57 GLN B C 1
ATOM 1389 O O . GLN B 1 57 ? 7.18 -9.93 -3.438 1 98.44 57 GLN B O 1
ATOM 1394 N N . CYS B 1 58 ? 7.145 -11.07 -5.301 1 98.69 58 CYS B N 1
ATOM 1395 C CA . CYS B 1 58 ? 6.129 -10.219 -5.91 1 98.69 58 CYS B CA 1
ATOM 1396 C C . CYS B 1 58 ? 4.75 -10.508 -5.32 1 98.69 58 CYS B C 1
ATOM 1398 O O . CYS B 1 58 ? 4.324 -11.664 -5.266 1 98.69 58 CYS B O 1
ATOM 1400 N N . VAL B 1 59 ? 4.055 -9.484 -4.938 1 98.19 59 VAL B N 1
ATOM 1401 C CA . VAL B 1 59 ? 2.771 -9.742 -4.289 1 98.19 59 VAL B CA 1
ATOM 1402 C C . VAL B 1 59 ? 1.655 -9.039 -5.055 1 98.19 59 VAL B C 1
ATOM 1404 O O . VAL B 1 59 ? 0.481 -9.148 -4.695 1 98.19 59 VAL B O 1
ATOM 1407 N N . GLY B 1 60 ? 1.96 -8.305 -6.027 1 96.94 60 GLY B N 1
ATOM 1408 C CA . GLY B 1 60 ? 1.096 -7.547 -6.918 1 96.94 60 GLY B CA 1
ATOM 1409 C C . GLY B 1 60 ? 1.853 -6.863 -8.039 1 96.94 60 GLY B C 1
ATOM 1410 O O . GLY B 1 60 ? 3.078 -6.961 -8.125 1 96.94 60 GLY B O 1
ATOM 1411 N N . PRO B 1 61 ? 1.063 -6.215 -8.883 1 97.44 61 PRO B N 1
ATOM 1412 C CA . PRO B 1 61 ? 1.778 -5.484 -9.938 1 97.44 61 PRO B CA 1
ATOM 1413 C C . PRO B 1 61 ? 2.684 -4.387 -9.383 1 97.44 61 PRO B C 1
ATOM 1415 O O . PRO B 1 61 ? 2.197 -3.434 -8.766 1 97.44 61 PRO B O 1
ATOM 1418 N N . ARG B 1 62 ? 3.963 -4.555 -9.547 1 98.44 62 ARG B N 1
ATOM 1419 C CA . ARG B 1 62 ? 4.953 -3.562 -9.148 1 98.44 62 ARG B CA 1
ATOM 1420 C C . ARG B 1 62 ? 5.07 -3.49 -7.629 1 98.44 62 ARG B C 1
ATOM 1422 O O . ARG B 1 62 ? 5.332 -2.422 -7.07 1 98.44 62 ARG B O 1
ATOM 1429 N N . ILE B 1 63 ? 4.762 -4.52 -6.984 1 98.75 63 ILE B N 1
ATOM 1430 C CA . ILE B 1 63 ? 4.863 -4.59 -5.527 1 98.75 63 ILE B CA 1
ATOM 1431 C C . ILE B 1 63 ? 5.762 -5.754 -5.129 1 98.75 63 ILE B C 1
ATOM 1433 O O . ILE B 1 63 ? 5.484 -6.906 -5.469 1 98.75 63 ILE B O 1
ATOM 1437 N N . CYS B 1 64 ? 6.809 -5.477 -4.43 1 98.88 64 CYS B N 1
ATOM 1438 C CA . CYS B 1 64 ? 7.762 -6.469 -3.943 1 98.88 64 CYS B CA 1
ATOM 1439 C C . CYS B 1 64 ? 7.879 -6.414 -2.426 1 98.88 64 CYS B C 1
ATOM 1441 O O . CYS B 1 64 ? 8.172 -5.359 -1.859 1 98.88 64 CYS B O 1
ATOM 1443 N N . CYS B 1 65 ? 7.715 -7.574 -1.751 1 98.88 65 CYS B N 1
ATOM 1444 C CA . CYS B 1 65 ? 7.73 -7.578 -0.292 1 98.88 65 CYS B CA 1
ATOM 1445 C C . CYS B 1 65 ? 8.531 -8.766 0.238 1 98.88 65 CYS B C 1
ATOM 1447 O O . CYS B 1 65 ? 8.727 -9.75 -0.469 1 98.88 65 CYS B O 1
ATOM 1449 N N . GLY B 1 66 ? 8.969 -8.586 1.451 1 98.56 66 GLY B N 1
ATOM 1450 C CA . GLY B 1 66 ? 9.68 -9.602 2.213 1 98.56 66 GLY B CA 1
ATOM 1451 C C . GLY B 1 66 ? 9.977 -9.172 3.641 1 98.56 66 GLY B C 1
ATOM 1452 O O . GLY B 1 66 ? 9.328 -8.266 4.168 1 98.56 66 GLY B O 1
ATOM 1453 N N . PRO B 1 67 ? 10.844 -9.836 4.285 1 97.81 67 PRO B N 1
ATOM 1454 C CA . PRO B 1 67 ? 11.117 -9.57 5.699 1 97.81 67 PRO B CA 1
ATOM 1455 C C . PRO B 1 67 ? 11.539 -8.125 5.961 1 97.81 67 PRO B C 1
ATOM 1457 O O . PRO B 1 67 ? 11.344 -7.609 7.062 1 97.81 67 PRO B O 1
ATOM 1460 N N . ARG B 1 68 ? 12.031 -7.434 4.957 1 97.88 68 ARG B N 1
ATOM 1461 C CA . ARG B 1 68 ? 12.562 -6.086 5.133 1 97.88 68 ARG B CA 1
ATOM 1462 C C . ARG B 1 68 ? 11.492 -5.039 4.832 1 97.88 68 ARG B C 1
ATOM 1464 O O . ARG B 1 68 ? 11.773 -3.838 4.852 1 97.88 68 ARG B O 1
ATOM 1471 N N . GLY B 1 69 ? 10.336 -5.453 4.527 1 98.75 69 GLY B N 1
ATOM 1472 C CA . GLY B 1 69 ? 9.266 -4.539 4.152 1 98.75 69 GLY B CA 1
ATOM 1473 C C . GLY B 1 69 ? 8.812 -4.703 2.715 1 98.75 69 GLY B C 1
ATOM 1474 O O . GLY B 1 69 ? 8.961 -5.777 2.131 1 98.75 69 GLY B O 1
ATOM 1475 N N . CYS B 1 70 ? 8.195 -3.6 2.219 1 98.88 70 CYS B N 1
ATOM 1476 C CA . CYS B 1 70 ? 7.695 -3.65 0.851 1 98.88 70 CYS B CA 1
ATOM 1477 C C . CYS B 1 70 ? 8.141 -2.428 0.059 1 98.88 70 CYS B C 1
ATOM 1479 O O . CYS B 1 70 ? 8.344 -1.354 0.628 1 98.88 70 CYS B O 1
ATOM 1481 N N . GLU B 1 71 ? 8.297 -2.578 -1.203 1 98.81 71 GLU B N 1
ATOM 1482 C CA . GLU B 1 71 ? 8.477 -1.482 -2.152 1 98.81 71 GLU B CA 1
ATOM 1483 C C . GLU B 1 71 ? 7.418 -1.531 -3.252 1 98.81 71 GLU B C 1
ATOM 1485 O O . GLU B 1 71 ? 7.031 -2.613 -3.701 1 98.81 71 GLU B O 1
ATOM 1490 N N . MET B 1 72 ? 6.98 -0.424 -3.656 1 98.81 72 MET B N 1
ATOM 1491 C CA . MET B 1 72 ? 5.945 -0.273 -4.676 1 98.81 72 MET B CA 1
ATOM 1492 C C . MET B 1 72 ? 6.371 0.741 -5.734 1 98.81 72 MET B C 1
ATOM 1494 O O . MET B 1 72 ? 6.793 1.851 -5.402 1 98.81 72 MET B O 1
ATOM 1498 N N . GLY B 1 73 ? 6.297 0.382 -6.934 1 98.69 73 GLY B N 1
ATOM 1499 C CA . GLY B 1 73 ? 6.52 1.316 -8.023 1 98.69 73 GLY B CA 1
ATOM 1500 C C . GLY B 1 73 ? 7.98 1.692 -8.203 1 98.69 73 GLY B C 1
ATOM 1501 O O . GLY B 1 73 ? 8.297 2.645 -8.914 1 98.69 73 GLY B O 1
ATOM 1502 N N . THR B 1 74 ? 8.836 1.047 -7.465 1 98.62 74 THR B N 1
ATOM 1503 C CA . THR B 1 74 ? 10.266 1.28 -7.66 1 98.62 74 THR B CA 1
ATOM 1504 C C . THR B 1 74 ? 10.758 0.569 -8.914 1 98.62 74 THR B C 1
ATOM 1506 O O . THR B 1 74 ? 10.07 -0.29 -9.469 1 98.62 74 THR B O 1
ATOM 1509 N N . ALA B 1 75 ? 11.938 0.935 -9.328 1 97.94 75 ALA B N 1
ATOM 1510 C CA . ALA B 1 75 ? 12.531 0.278 -10.492 1 97.94 75 ALA B CA 1
ATOM 1511 C C . ALA B 1 75 ? 12.609 -1.232 -10.289 1 97.94 75 ALA B C 1
ATOM 1513 O O . ALA B 1 75 ? 12.352 -2.004 -11.219 1 97.94 75 ALA B O 1
ATOM 1514 N N . GLU B 1 76 ? 12.953 -1.661 -9.094 1 97.12 76 GLU B N 1
ATOM 1515 C CA . GLU B 1 76 ? 13.094 -3.078 -8.773 1 97.12 76 GLU B CA 1
ATOM 1516 C C . GLU B 1 76 ? 11.742 -3.773 -8.734 1 97.12 76 GLU B C 1
ATOM 1518 O O . GLU B 1 76 ? 11.586 -4.883 -9.242 1 97.12 76 GLU B O 1
ATOM 1523 N N . ALA B 1 77 ? 10.742 -3.092 -8.172 1 98.5 77 ALA B N 1
ATOM 1524 C CA . ALA B 1 77 ? 9.422 -3.691 -8.016 1 98.5 77 ALA B CA 1
ATOM 1525 C C . ALA B 1 77 ? 8.68 -3.754 -9.352 1 98.5 77 ALA B C 1
ATOM 1527 O O . ALA B 1 77 ? 7.715 -4.504 -9.5 1 98.5 77 ALA B O 1
ATOM 1528 N N . ASN B 1 78 ? 9.086 -2.959 -10.305 1 97.81 78 ASN B N 1
ATOM 1529 C CA . ASN B 1 78 ? 8.422 -2.918 -11.602 1 97.81 78 ASN B CA 1
ATOM 1530 C C . ASN B 1 78 ? 8.492 -4.266 -12.312 1 97.81 78 ASN B C 1
ATOM 1532 O O . ASN B 1 78 ? 7.645 -4.574 -13.156 1 97.81 78 ASN B O 1
ATOM 1536 N N . ARG B 1 79 ? 9.43 -5.047 -11.961 1 97.31 79 ARG B N 1
ATOM 1537 C CA . ARG B 1 79 ? 9.555 -6.367 -12.57 1 97.31 79 ARG B CA 1
ATOM 1538 C C . ARG B 1 79 ? 8.352 -7.242 -12.219 1 97.31 79 ARG B C 1
ATOM 1540 O O . ARG B 1 79 ? 8.039 -8.188 -12.945 1 97.31 79 ARG B O 1
ATOM 1547 N N . CYS B 1 80 ? 7.648 -6.918 -11.227 1 98.25 80 CYS B N 1
ATOM 1548 C CA . CYS B 1 80 ? 6.551 -7.746 -10.742 1 98.25 80 CYS B CA 1
ATOM 1549 C C . CYS B 1 80 ? 5.336 -7.621 -11.656 1 98.25 80 CYS B C 1
ATOM 1551 O O . CYS B 1 80 ? 4.402 -8.422 -11.57 1 98.25 80 CYS B O 1
ATOM 1553 N N . ILE B 1 81 ? 5.379 -6.688 -12.594 1 97.31 81 ILE B N 1
ATOM 1554 C CA . ILE B 1 81 ? 4.305 -6.57 -13.57 1 97.31 81 ILE B CA 1
ATOM 1555 C C . ILE B 1 81 ? 4.262 -7.82 -14.445 1 97.31 81 ILE B C 1
ATOM 1557 O O . ILE B 1 81 ? 3.189 -8.234 -14.891 1 97.31 81 ILE B O 1
ATOM 1561 N N . GLU B 1 82 ? 5.434 -8.406 -14.641 1 96 82 GLU B N 1
ATOM 1562 C CA . GLU B 1 82 ? 5.535 -9.625 -15.438 1 96 82 GLU B CA 1
ATOM 1563 C C . GLU B 1 82 ? 4.723 -10.758 -14.82 1 96 82 GLU B C 1
ATOM 1565 O O . GLU B 1 82 ? 4.035 -11.492 -15.539 1 96 82 GLU B O 1
ATOM 1570 N N . GLU B 1 83 ? 4.871 -10.898 -13.547 1 94.12 83 GLU B N 1
ATOM 1571 C CA . GLU B 1 83 ? 4.121 -11.938 -12.844 1 94.12 83 GLU B CA 1
ATOM 1572 C C . GLU B 1 83 ? 2.619 -11.68 -12.93 1 94.12 83 GLU B C 1
ATOM 1574 O O . GLU B 1 83 ? 1.835 -12.617 -13.094 1 94.12 83 GLU B O 1
ATOM 1579 N N . ASP B 1 84 ? 2.264 -10.492 -12.914 1 90.69 84 ASP B N 1
ATOM 1580 C CA . ASP B 1 84 ? 0.855 -10.109 -12.945 1 90.69 84 ASP B CA 1
ATOM 1581 C C . ASP B 1 84 ? 0.235 -10.391 -14.312 1 90.69 84 ASP B C 1
ATOM 1583 O O . ASP B 1 84 ? -0.973 -10.617 -14.414 1 90.69 84 ASP B O 1
ATOM 1587 N N . GLU B 1 85 ? 1.072 -10.43 -15.297 1 91.88 85 GLU B N 1
ATOM 1588 C CA . GLU B 1 85 ? 0.601 -10.664 -16.656 1 91.88 85 GLU B CA 1
ATOM 1589 C C . GLU B 1 85 ? 0.558 -12.156 -16.984 1 91.88 85 GLU B C 1
ATOM 1591 O O . GLU B 1 85 ? -0.012 -12.562 -18 1 91.88 85 GLU B O 1
ATOM 1596 N N . ASP B 1 86 ? 1.089 -12.969 -16.141 1 90.81 86 ASP B N 1
ATOM 1597 C CA . ASP B 1 86 ? 1.062 -14.414 -16.328 1 90.81 86 ASP B CA 1
ATOM 1598 C C . ASP B 1 86 ? -0.357 -14.961 -16.188 1 90.81 86 ASP B C 1
ATOM 1600 O O . ASP B 1 86 ? -1.053 -14.664 -15.219 1 90.81 86 ASP B O 1
ATOM 1604 N N . PRO B 1 87 ? -0.8 -15.789 -17.141 1 89.94 87 PRO B N 1
ATOM 1605 C CA . PRO B 1 87 ? -2.156 -16.344 -17.078 1 89.94 87 PRO B CA 1
ATOM 1606 C C . PRO B 1 87 ? -2.346 -17.312 -15.914 1 89.94 87 PRO B C 1
ATOM 1608 O O . PRO B 1 87 ? -3.475 -17.531 -15.469 1 89.94 87 PRO B O 1
ATOM 1611 N N . ILE B 1 88 ? -1.246 -17.922 -15.508 1 90.5 88 ILE B N 1
ATOM 1612 C CA . ILE B 1 88 ? -1.305 -18.828 -14.359 1 90.5 88 ILE B CA 1
ATOM 1613 C C . ILE B 1 88 ? -1.036 -18.031 -13.07 1 90.5 88 ILE B C 1
ATOM 1615 O O . ILE B 1 88 ? 0.077 -17.547 -12.859 1 90.5 88 ILE B O 1
ATOM 1619 N N . PRO B 1 89 ? -1.957 -17.844 -12.305 1 90.19 89 PRO B N 1
ATOM 1620 C CA . PRO B 1 89 ? -1.767 -17.078 -11.078 1 90.19 89 PRO B CA 1
ATOM 1621 C C . PRO B 1 89 ? -0.785 -17.734 -10.109 1 90.19 89 PRO B C 1
ATOM 1623 O O . PRO B 1 89 ? -0.752 -18.953 -9.992 1 90.19 89 PRO B O 1
ATOM 1626 N N . CYS B 1 90 ? -0.022 -16.922 -9.492 1 94.25 90 CYS B N 1
ATOM 1627 C CA . CYS B 1 90 ? 0.854 -17.406 -8.43 1 94.25 90 CYS B CA 1
ATOM 1628 C C . CYS B 1 90 ? 0.186 -17.281 -7.07 1 94.25 90 CYS B C 1
ATOM 1630 O O . CYS B 1 90 ? -0.834 -16.594 -6.938 1 94.25 90 CYS B O 1
ATOM 1632 N N . GLN B 1 91 ? 0.738 -17.984 -6.141 1 93.56 91 GLN B N 1
ATOM 1633 C CA . GLN B 1 91 ? 0.241 -17.891 -4.773 1 93.56 91 GLN B CA 1
ATOM 1634 C C . GLN B 1 91 ? 1.22 -17.125 -3.881 1 93.56 91 GLN B C 1
ATOM 1636 O O . GLN B 1 91 ? 2.361 -17.562 -3.697 1 93.56 91 GLN B O 1
ATOM 1641 N N . VAL B 1 92 ? 0.743 -16.062 -3.41 1 96.38 92 VAL B N 1
ATOM 1642 C CA . VAL B 1 92 ? 1.56 -15.281 -2.488 1 96.38 92 VAL B CA 1
ATOM 1643 C C . VAL B 1 92 ? 1.717 -16.031 -1.17 1 96.38 92 VAL B C 1
ATOM 1645 O O . VAL B 1 92 ? 0.737 -16.531 -0.611 1 96.38 92 VAL B O 1
ATOM 1648 N N . VAL B 1 93 ? 2.947 -16.094 -0.731 1 96.62 93 VAL B N 1
ATOM 1649 C CA . VAL B 1 93 ? 3.229 -16.766 0.531 1 96.62 93 VAL B CA 1
ATOM 1650 C C . VAL B 1 93 ? 3.027 -15.797 1.693 1 96.62 93 VAL B C 1
ATOM 1652 O O . VAL B 1 93 ? 3.576 -14.695 1.689 1 96.62 93 VAL B O 1
ATOM 1655 N N . GLY B 1 94 ? 2.264 -16.234 2.674 1 97.19 94 GLY B N 1
ATOM 1656 C CA . GLY B 1 94 ? 1.991 -15.438 3.867 1 97.19 94 GLY B CA 1
ATOM 1657 C C . GLY B 1 94 ? 0.709 -15.844 4.57 1 97.19 94 GLY B C 1
ATOM 1658 O O . GLY B 1 94 ? -0.156 -16.484 3.971 1 97.19 94 GLY B O 1
ATOM 1659 N N . GLN B 1 95 ? 0.57 -15.516 5.84 1 96.5 95 GLN B N 1
ATOM 1660 C CA . GLN B 1 95 ? -0.664 -15.766 6.574 1 96.5 95 GLN B CA 1
ATOM 1661 C C . GLN B 1 95 ? -1.81 -14.914 6.039 1 96.5 95 GLN B C 1
ATOM 1663 O O . GLN B 1 95 ? -1.602 -13.766 5.645 1 96.5 95 GLN B O 1
ATOM 1668 N N . HIS B 1 96 ? -2.969 -15.469 6.09 1 95.81 96 HIS B N 1
ATOM 1669 C CA . HIS B 1 96 ? -4.137 -14.727 5.629 1 95.81 96 HIS B CA 1
ATOM 1670 C C . HIS B 1 96 ? -4.445 -13.555 6.559 1 95.81 96 HIS B C 1
ATOM 1672 O O . HIS B 1 96 ? -4.246 -13.648 7.77 1 95.81 96 HIS B O 1
ATOM 1678 N N . CYS B 1 97 ? -4.863 -12.5 5.934 1 95.44 97 CYS B N 1
ATOM 1679 C CA . CYS B 1 97 ? -5.344 -11.328 6.656 1 95.44 97 CYS B CA 1
ATOM 1680 C C . CYS B 1 97 ? -6.574 -10.734 5.98 1 95.44 97 CYS B C 1
ATOM 1682 O O . CYS B 1 97 ? -6.855 -11.039 4.82 1 95.44 97 CYS B O 1
ATOM 1684 N N . ASP B 1 98 ? -7.309 -9.93 6.73 1 89.06 98 ASP B N 1
ATOM 1685 C CA . ASP B 1 98 ? -8.484 -9.258 6.191 1 89.06 98 ASP B CA 1
ATOM 1686 C C . ASP B 1 98 ? -8.289 -7.738 6.18 1 89.06 98 ASP B C 1
ATOM 1688 O O . ASP B 1 98 ? -7.918 -7.148 7.195 1 89.06 98 ASP B O 1
ATOM 1692 N N . LEU B 1 99 ? -8.398 -7.23 4.992 1 81.62 99 LEU B N 1
ATOM 1693 C CA . LEU B 1 99 ? -8.352 -5.777 4.879 1 81.62 99 LEU B CA 1
ATOM 1694 C C . LEU B 1 99 ? -9.758 -5.184 4.895 1 81.62 99 LEU B C 1
ATOM 1696 O O . LEU B 1 99 ? -10.734 -5.883 4.609 1 81.62 99 LEU B O 1
ATOM 1700 N N . ASN B 1 100 ? -9.914 -4.062 5.492 1 67.44 100 ASN B N 1
ATOM 1701 C CA . ASN B 1 100 ? -11.211 -3.395 5.441 1 67.44 100 ASN B CA 1
ATOM 1702 C C . ASN B 1 100 ? -11.469 -2.771 4.07 1 67.44 100 ASN B C 1
ATOM 1704 O O . ASN B 1 100 ? -11.703 -1.565 3.969 1 67.44 100 ASN B O 1
ATOM 1708 N N . ASN B 1 101 ? -11.008 -3.543 2.965 1 58.03 101 ASN B N 1
ATOM 1709 C CA . ASN B 1 101 ? -11.188 -3.023 1.613 1 58.03 101 ASN B CA 1
ATOM 1710 C C . ASN B 1 101 ? -12.391 -3.662 0.924 1 58.03 101 ASN B C 1
ATOM 1712 O O . ASN B 1 101 ? -12.656 -4.852 1.104 1 58.03 101 ASN B O 1
ATOM 1716 N N . PRO B 1 102 ? -13.422 -2.932 0.45 1 54.62 102 PRO B N 1
ATOM 1717 C CA . PRO B 1 102 ? -14.656 -3.484 -0.103 1 54.62 102 PRO B CA 1
ATOM 1718 C C . PRO B 1 102 ? -14.406 -4.566 -1.15 1 54.62 102 PRO B C 1
ATOM 1720 O O . PRO B 1 102 ? -15.289 -5.391 -1.418 1 54.62 102 PRO B O 1
ATOM 1723 N N . GLY B 1 103 ? -13.398 -4.566 -1.577 1 59.66 103 GLY B N 1
ATOM 1724 C CA . GLY B 1 103 ? -13.148 -5.578 -2.592 1 59.66 103 GLY B CA 1
ATOM 1725 C C . GLY B 1 103 ? -12.578 -6.863 -2.027 1 59.66 103 GLY B C 1
ATOM 1726 O O . GLY B 1 103 ? -13.156 -7.457 -1.113 1 59.66 103 GLY B O 1
ATOM 1727 N N . ASN B 1 104 ? -11.711 -7.301 -2.609 1 64.62 104 ASN B N 1
ATOM 1728 C CA . ASN B 1 104 ? -11.008 -8.461 -2.066 1 64.62 104 ASN B CA 1
ATOM 1729 C C . ASN B 1 104 ? -10.344 -8.141 -0.731 1 64.62 104 ASN B C 1
ATOM 1731 O O . ASN B 1 104 ? -9.312 -7.473 -0.692 1 64.62 104 ASN B O 1
ATOM 1735 N N . ILE B 1 105 ? -11.062 -8.57 0.309 1 75.44 105 ILE B N 1
ATOM 1736 C CA . ILE B 1 105 ? -10.625 -8.211 1.653 1 75.44 105 ILE B CA 1
ATOM 1737 C C . ILE B 1 105 ? -9.617 -9.242 2.156 1 75.44 105 ILE B C 1
ATOM 1739 O O . ILE B 1 105 ? -9.008 -9.062 3.215 1 75.44 105 ILE B O 1
ATOM 1743 N N . HIS B 1 106 ? -9.562 -10.273 1.3 1 87.75 106 HIS B N 1
ATOM 1744 C CA . HIS B 1 106 ? -8.695 -11.344 1.774 1 87.75 106 HIS B CA 1
ATOM 1745 C C . HIS B 1 106 ? -7.273 -11.18 1.236 1 87.75 106 HIS B C 1
ATOM 1747 O O . HIS B 1 106 ? -7.035 -11.352 0.039 1 87.75 106 HIS B O 1
ATOM 1753 N N . GLY B 1 107 ? -6.469 -10.867 2.154 1 94.56 107 GLY B N 1
ATOM 1754 C CA . GLY B 1 107 ? -5.078 -10.664 1.777 1 94.56 107 GLY B CA 1
ATOM 1755 C C . GLY B 1 107 ? -4.117 -11.578 2.506 1 94.56 107 GLY B C 1
ATOM 1756 O O . GLY B 1 107 ? -4.523 -12.609 3.043 1 94.56 107 GLY B O 1
ATOM 1757 N N . ASN B 1 108 ? -2.842 -11.297 2.293 1 97.06 108 ASN B N 1
ATOM 1758 C CA . ASN B 1 108 ? -1.771 -12.047 2.941 1 97.06 108 ASN B CA 1
ATOM 1759 C C . ASN B 1 108 ? -0.817 -11.117 3.693 1 97.06 108 ASN B C 1
ATOM 1761 O O . ASN B 1 108 ? -0.5 -10.031 3.215 1 97.06 108 ASN B O 1
ATOM 1765 N N . CYS B 1 109 ? -0.421 -11.539 4.867 1 98.44 109 CYS B N 1
ATOM 1766 C CA . CYS B 1 109 ? 0.689 -10.891 5.555 1 98.44 109 CYS B CA 1
ATOM 1767 C C . CYS B 1 109 ? 2.008 -11.156 4.84 1 98.44 109 CYS B C 1
ATOM 1769 O O . CYS B 1 109 ? 2.48 -12.289 4.805 1 98.44 109 CYS B O 1
ATOM 1771 N N . VAL B 1 110 ? 2.588 -10.117 4.312 1 98.69 110 VAL B N 1
ATOM 1772 C CA . VAL B 1 110 ? 3.709 -10.328 3.4 1 98.69 110 VAL B CA 1
ATOM 1773 C C . VAL B 1 110 ? 4.98 -9.734 3.998 1 98.69 110 VAL B C 1
ATOM 1775 O O . VAL B 1 110 ? 6.078 -9.945 3.473 1 98.69 110 VAL B O 1
ATOM 1778 N N . ALA B 1 111 ? 4.875 -8.961 5.039 1 98.62 111 ALA B N 1
ATOM 1779 C CA . ALA B 1 111 ? 5.945 -8.383 5.852 1 98.62 111 ALA B CA 1
ATOM 1780 C C . ALA B 1 111 ? 5.445 -8.047 7.254 1 98.62 111 ALA B C 1
ATOM 1782 O O . ALA B 1 111 ? 4.25 -8.156 7.539 1 98.62 111 ALA B O 1
ATOM 1783 N N . ASN B 1 112 ? 6.355 -7.676 8.102 1 98.19 112 ASN B N 1
ATOM 1784 C CA . ASN B 1 112 ? 5.949 -7.305 9.453 1 98.19 112 ASN B CA 1
ATOM 1785 C C . ASN B 1 112 ? 4.988 -6.117 9.453 1 98.19 112 ASN B C 1
ATOM 1787 O O . ASN B 1 112 ? 5.367 -5.016 9.047 1 98.19 112 ASN B O 1
ATOM 1791 N N . GLY B 1 113 ? 3.738 -6.5 9.758 1 98 113 GLY B N 1
ATOM 1792 C CA . GLY B 1 113 ? 2.744 -5.449 9.898 1 98 113 GLY B CA 1
ATOM 1793 C C . GLY B 1 113 ? 2.137 -5.02 8.578 1 98 113 GLY B C 1
ATOM 1794 O O . GLY B 1 113 ? 1.576 -3.926 8.477 1 98 113 GLY B O 1
ATOM 1795 N N . ILE B 1 114 ? 2.334 -5.781 7.578 1 98.38 114 ILE B N 1
ATOM 1796 C CA . ILE B 1 114 ? 1.854 -5.34 6.273 1 98.38 114 ILE B CA 1
ATOM 1797 C C . ILE B 1 114 ? 0.97 -6.422 5.656 1 98.38 114 ILE B C 1
ATOM 1799 O O . ILE B 1 114 ? 1.398 -7.566 5.5 1 98.38 114 ILE B O 1
ATOM 1803 N N . CYS B 1 115 ? -0.25 -6.043 5.332 1 97.5 115 CYS B N 1
ATOM 1804 C CA . CYS B 1 115 ? -1.192 -6.891 4.605 1 97.5 115 CYS B CA 1
ATOM 1805 C C . CYS B 1 115 ? -1.397 -6.383 3.184 1 97.5 115 CYS B C 1
ATOM 1807 O O . CYS B 1 115 ? -1.638 -5.195 2.971 1 97.5 115 CYS B O 1
ATOM 1809 N N . CYS B 1 116 ? -1.259 -7.281 2.213 1 96.44 116 CYS B N 1
ATOM 1810 C CA . CYS B 1 116 ? -1.494 -6.883 0.831 1 96.44 116 CYS B CA 1
ATOM 1811 C C . CYS B 1 116 ? -2.537 -7.781 0.174 1 96.44 116 CYS B C 1
ATOM 1813 O O . CYS B 1 116 ? -2.621 -8.969 0.484 1 96.44 116 CYS B O 1
ATOM 1815 N N . VAL B 1 117 ? -3.314 -7.188 -0.696 1 93.25 117 VAL B N 1
ATOM 1816 C CA . VAL B 1 117 ? -4.277 -7.875 -1.55 1 93.25 117 VAL B CA 1
ATOM 1817 C C . VAL B 1 117 ? -4.238 -7.281 -2.957 1 93.25 117 VAL B C 1
ATOM 1819 O O . VAL B 1 117 ? -4.516 -6.094 -3.145 1 93.25 117 VAL B O 1
ATOM 1822 N N . ASP B 1 118 ? -3.883 -8.062 -3.902 1 90.31 118 ASP B N 1
ATOM 1823 C CA . ASP B 1 118 ? -3.82 -7.668 -5.305 1 90.31 118 ASP B CA 1
ATOM 1824 C C . ASP B 1 118 ? -2.908 -6.457 -5.496 1 90.31 118 ASP B C 1
ATOM 1826 O O . ASP B 1 118 ? -1.686 -6.57 -5.371 1 90.31 118 ASP B O 1
ATOM 1830 N N . ASP B 1 119 ? -3.5 -5.27 -5.648 1 94.06 119 ASP B N 1
ATOM 1831 C CA . ASP B 1 119 ? -2.695 -4.094 -5.965 1 94.06 119 ASP B CA 1
ATOM 1832 C C . ASP B 1 119 ? -2.621 -3.141 -4.777 1 94.06 119 ASP B C 1
ATOM 1834 O O . ASP B 1 119 ? -2.213 -1.986 -4.922 1 94.06 119 ASP B O 1
ATOM 1838 N N . THR B 1 120 ? -2.982 -3.619 -3.551 1 94.69 120 THR B N 1
ATOM 1839 C CA . THR B 1 120 ? -3.123 -2.764 -2.379 1 94.69 120 THR B CA 1
ATOM 1840 C C . THR B 1 120 ? -2.355 -3.342 -1.192 1 94.69 120 THR B C 1
ATOM 1842 O O . THR B 1 120 ? -2.432 -4.543 -0.925 1 94.69 120 THR B O 1
ATOM 1845 N N . CYS B 1 121 ? -1.636 -2.504 -0.507 1 96.31 121 CYS B N 1
ATOM 1846 C CA . CYS B 1 121 ? -0.98 -2.885 0.74 1 96.31 121 CYS B CA 1
ATOM 1847 C C . CYS B 1 121 ? -1.342 -1.92 1.862 1 96.31 121 CYS B C 1
ATOM 1849 O O . CYS B 1 121 ? -1.45 -0.713 1.639 1 96.31 121 CYS B O 1
ATOM 1851 N N . THR B 1 122 ? -1.502 -2.439 3.092 1 95.69 122 THR B N 1
ATOM 1852 C CA . THR B 1 122 ? -1.938 -1.678 4.258 1 95.69 122 THR B CA 1
ATOM 1853 C C . THR B 1 122 ? -1.101 -2.037 5.48 1 95.69 122 THR B C 1
ATOM 1855 O O . THR B 1 122 ? -0.808 -3.211 5.719 1 95.69 122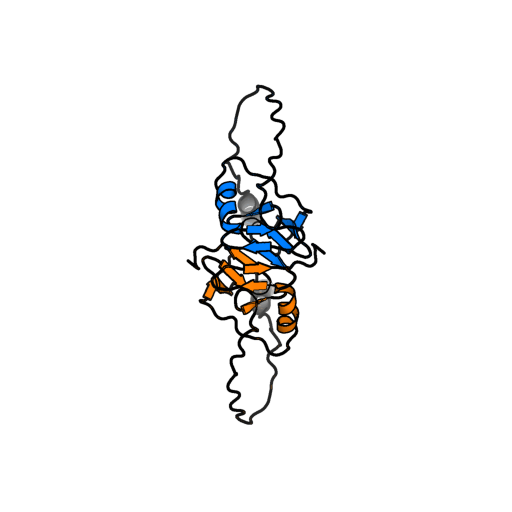 THR B O 1
ATOM 1858 N N . ILE B 1 123 ? -0.713 -1.006 6.168 1 96.62 123 ILE B N 1
ATOM 1859 C CA . ILE B 1 123 ? -0.172 -1.286 7.492 1 96.62 123 ILE B CA 1
ATOM 1860 C C . ILE B 1 123 ? -1.264 -1.877 8.383 1 96.62 123 ILE B C 1
ATOM 1862 O O . ILE B 1 123 ? -2.326 -1.273 8.555 1 96.62 123 ILE B O 1
ATOM 1866 N N . HIS B 1 124 ? -0.994 -3.045 8.859 1 94.75 124 HIS B N 1
ATOM 1867 C CA . HIS B 1 124 ? -2.059 -3.818 9.484 1 94.75 124 HIS B CA 1
ATOM 1868 C C . HIS B 1 124 ? -1.548 -4.551 10.727 1 94.75 124 HIS B C 1
ATOM 1870 O O . HIS B 1 124 ? -0.63 -5.371 10.633 1 94.75 124 HIS B O 1
ATOM 1876 N N . THR B 1 125 ? -2.227 -4.344 11.852 1 94.75 125 THR B N 1
ATOM 1877 C CA . THR B 1 125 ? -1.763 -4.895 13.117 1 94.75 125 THR B CA 1
ATOM 1878 C C . THR B 1 125 ? -1.985 -6.406 13.164 1 94.75 125 THR B C 1
ATOM 1880 O O . THR B 1 125 ? -1.369 -7.105 13.969 1 94.75 125 THR B O 1
ATOM 1883 N N . GLY B 1 126 ? -2.793 -6.945 12.281 1 95.06 126 GLY B N 1
ATOM 1884 C CA . GLY B 1 126 ? -3.014 -8.383 12.195 1 95.06 126 GLY B CA 1
ATOM 1885 C C . GLY B 1 126 ? -1.827 -9.141 11.625 1 95.06 126 GLY B C 1
ATOM 1886 O O . GLY B 1 126 ? -1.793 -10.367 11.664 1 95.06 126 GLY B O 1
ATOM 1887 N N . CYS B 1 127 ? -0.846 -8.453 11.18 1 97.75 127 CYS B N 1
ATOM 1888 C CA . CYS B 1 127 ? 0.314 -9.086 10.562 1 97.75 127 CYS B CA 1
ATOM 1889 C C . CYS B 1 127 ? 1.565 -8.875 11.406 1 97.75 127 CYS B C 1
ATOM 1891 O O . CYS B 1 127 ? 2.684 -8.977 10.898 1 97.75 127 CYS B O 1
ATOM 1893 N N . LEU B 1 128 ? 1.365 -8.609 12.695 1 95 128 LEU B N 1
ATOM 1894 C CA . LEU B 1 128 ? 2.514 -8.453 13.578 1 95 128 LEU B CA 1
ATOM 1895 C C . LEU B 1 128 ? 2.98 -9.805 14.109 1 95 128 LEU B C 1
ATOM 1897 O O . LEU B 1 128 ? 2.182 -10.734 14.242 1 95 128 LEU B O 1
#

InterPro domains:
  IPR000981 Neurohypophysial hormone [PF00184] (49-127)
  IPR000981 Neurohypophysial hormone [PR00831] (29-43)
  IPR000981 Neurohypophysial hormone [PR00831] (79-98)
  IPR000981 Neurohypophysial hormone [PR00831] (101-121)
  IPR000981 Neurohypophysial hormone [PTHR11681] (12-127)
  IPR000981 Neurohypophysial hormone [SM00003] (48-127)
  IPR022423 Neurohypophysial hormone, conserved site [PS00264] (28-36)
  IPR036387 Neurohypophysial hormone domain superfamily [G3DSA:2.60.9.10] (47-128)
  IPR036387 Neurohypophysial hormone domain superfamily [SSF49606] (47-127)

Organism: Conus geographus (NCBI:txid6491)

Solvent-accessible surface area (backbone atoms only — not comparable to full-atom values)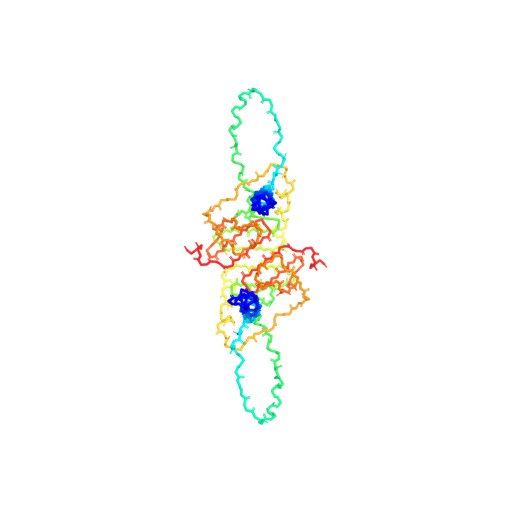: 14129 Å² total; per-residue (Å²): 128,76,76,62,64,68,56,57,55,56,55,53,51,53,52,51,52,52,51,54,56,57,65,67,63,62,64,80,68,77,66,80,63,77,78,80,83,80,73,73,60,80,63,64,74,66,80,36,67,42,54,77,44,96,44,39,29,31,58,24,58,14,22,19,24,11,84,61,12,34,34,33,50,22,81,74,18,45,59,21,39,59,61,63,67,42,89,69,70,55,48,69,74,50,54,78,38,78,49,85,33,72,59,75,25,68,23,26,25,45,22,71,25,25,32,34,35,61,49,32,40,28,63,30,82,89,28,104,128,74,76,62,67,67,56,57,54,56,55,51,50,53,51,51,53,52,50,54,56,56,65,66,60,63,63,79,69,72,66,76,67,74,77,79,81,82,73,74,61,79,62,64,75,66,81,37,66,42,54,75,44,95,43,39,28,29,60,24,59,14,23,19,24,12,86,62,12,34,35,32,51,21,82,75,18,45,59,21,39,59,60,62,67,41,90,68,70,53,49,67,76,51,55,78,38,77,48,85,34,74,58,75,23,69,23,26,24,43,22,69,25,25,32,35,34,62,50,33,40,27,62,31,82,90,28,103

pLDDT: mean 77.0, std 24.17, range [30.3, 98.88]

Nearest PDB structures (foldseek):
  2hnw-assembly3_E-2  TM=8.144E-01  e=5.204E-06  Bos taurus
  2bn2-assembly1_A  TM=7.514E-01  e=2.651E-06  Bos taurus
  2bn2-assembly2_E  TM=8.089E-01  e=1.432E-05  Bos taurus
  2hnw-assembly3_E-2  TM=8.188E-01  e=6.636E-06  Bos taurus
  2bn2-assembly1_A  TM=7.517E-01  e=3.881E-06  Bos taurus

Secondary structure (DSSP, 8-state):
-GGGHHHHHHHHHHHHHHHHHHHH-------------SS--------PBPPB-SSSEEEETTEEEETTEEEESSTTGGGHHHHHH-SS--B--S-EEE-S-SS--EEEEEETTEEEETTEEEE-GGG-/-GGGSHHHHHHHHHHHHHHHHHHH-------------SS--------PBPPB-SSSEEEETTEEEETTEEEESSTTGGGHHHHHH-SS--B--S-EEE-S-SS--EEEEEETTEEEETTEEEE-GGG-

Sequence (256 aa):
MTRSAMQMGRLTLVLCLLLLLLLTTQACFIRNCPKGGKRDVDERYLFKACMSCSFGQCVGPRICCGPRGCEMGTAEANRCIEEDEDPIPCQVVGQHCDLNNPGNIHGNCVANGICCVDDTCTIHTGCLMTRSAMQMGRLTLVLCLLLLLLLTTQACFIRNCPKGGKRDVDERYLFKACMSCSFGQCVGPRICCGPRGCEMGTAEANRCIEEDEDPIPCQVVGQHCDLNNPGNIHGNCVANGICCVDDTCTIHTGCL

Foldseek 3Di:
DPVPPVVVVVVVVVVVVVVVVVVVPPPPPPVPPDPDDDDCPVVVVPQAAADAFDAGGQFAQLWHHAAVGIDHPDPGSNVSNVQVPDPNHHDYDACWDAQPDVPPRIFGLRYQQWTDDHRDIDRHNVND/DPVPPVVVVVVVVVVVVVVVVVVVPPPPCPVPPDPDDDDCPVVVVPQAAADAFDAGGQFAQLWHHAAVGIDHPDPGSNVSNVQVPDPNHHDYDACWDAQPDVPCRIFGLRYQQWTDDHRDIDRHNVND